Protein 1J4X (pdb70)

Nearest PDB structures (foldseek):
  1j4x-assembly1_A  TM=1.006E+00  e=2.533E-36  Homo sapiens
  8tk2-assembly1_A  TM=9.954E-01  e=1.177E-31  Homo sapiens
  8to0-assembly1_Fx  TM=9.933E-01  e=8.350E-31  Mus musculus
  2gwo-assembly2_B  TM=9.520E-01  e=1.479E-16  Homo sapiens
  2pq5-assembly2_B  TM=9.490E-01  e=5.579E-16  Homo sapiens

Organism: Homo sapiens (NCBI:txid9606)

GO terms:
  GO:0019901 protein kinase binding (F, IDA)
  GO:0016791 phosphatase activity (F, IDA)
  GO:0016311 dephosphorylation (P, IDA)
  GO:0004722 protein serine/threonine phosphatase activity (F, EXP)
  GO:0004725 protein tyrosine phosphatase activity (F, EXP)
  GO:0005634 nucleus (C, EXP)
  GO:0004725 protein tyrosine phosphatase activity (F, TAS)
  GO:0005654 nucleoplasm (C, TAS)
  GO:0005515 protein binding (F, IPI)
  GO:0004725 protein tyrosine phosphatase activity (F, IMP)
  GO:0030336 negative regulation of cell migration (P, IMP)
  GO:0050922 negative regulation of chemotaxis (P, IMP)
  GO:0051893 regulation of focal adh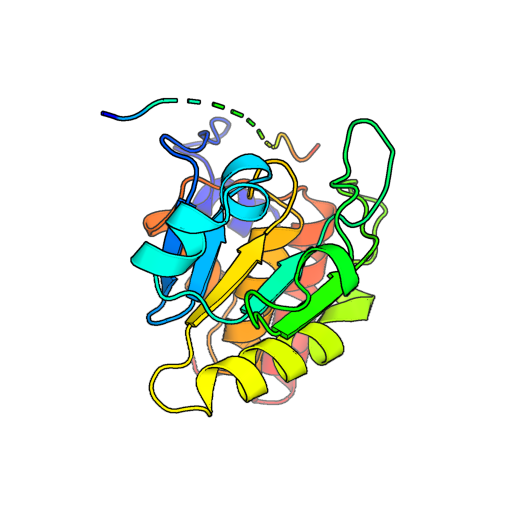esion assembly (P, IMP)
  GO:0120183 positive regulation of focal adhesion disassembly (P, IMP)
  GO:0071364 cellular response to epidermal growth factor stimulus (P, IMP)
  GO:0008092 cytoskeletal protein binding (F, IPI)
  GO:0030971 receptor tyrosine kinase binding (F, IPI)
  GO:1990782 protein tyrosine kinase binding (F, IPI)
  GO:0005654 nucleoplasm (C, IDA)
  GO:0004725 protein tyrosine phosphatase activity (F, IDA)

Structure (mmCIF, N/CA/C/O backbone):
data_1J4X
#
_entry.id   1J4X
#
_cell.length_a   34.390
_cell.length_b   55.770
_cell.length_c   101.130
_cell.angle_alpha   90.00
_cell.angle_beta   90.00
_cell.angle_gamma   90.00
#
_symmetry.space_group_name_H-M   'P 21 21 21'
#
loop_
_entity.id
_entity.type
_entity.pdbx_description
1 polymer 'DUAL SPECIFICITY PROTEIN PHOSPHATASE 3'
2 polymer DDE(AHP)(TPO)G(PTR)VATR
3 water water
#
loop_
_atom_site.group_PDB
_atom_site.id
_atom_site.type_symbol
_atom_site.label_atom_id
_atom_site.label_alt_id
_atom_site.label_comp_id
_atom_site.label_asym_id
_atom_site.label_entity_id
_atom_site.label_seq_id
_atom_site.pdbx_PDB_ins_code
_atom_site.Cartn_x
_atom_site.Cartn_y
_atom_site.Cartn_z
_atom_site.occupancy
_atom_site.B_iso_or_equiv
_atom_site.auth_seq_id
_atom_site.auth_comp_id
_atom_site.auth_asym_id
_atom_site.auth_atom_id
_atom_site.pdbx_PDB_model_num
ATOM 1 N N . SER A 1 7 ? 19.755 -7.110 12.817 1.00 20.67 8 SER A N 1
ATOM 2 C CA . SER A 1 7 ? 19.734 -6.852 11.380 1.00 21.55 8 SER A CA 1
ATOM 3 C C . SER A 1 7 ? 19.253 -5.472 11.008 1.00 23.81 8 SER A C 1
ATOM 4 O O . SER A 1 7 ? 18.520 -4.836 11.734 1.00 25.87 8 SER A O 1
ATOM 7 N N . VAL A 1 8 ? 19.672 -5.004 9.845 1.00 16.80 9 VAL A N 1
ATOM 8 C CA . VAL A 1 8 ? 19.276 -3.692 9.394 1.00 10.82 9 VAL A CA 1
ATOM 9 C C . VAL A 1 8 ? 17.808 -3.826 9.233 1.00 12.94 9 VAL A C 1
ATOM 10 O O . VAL A 1 8 ? 17.106 -2.831 9.285 1.00 12.01 9 VAL A O 1
ATOM 14 N N . GLN A 1 9 ? 17.340 -5.060 9.024 1.00 14.24 10 GLN A N 1
ATOM 15 C CA . GLN A 1 9 ? 15.910 -5.287 8.856 1.00 18.83 10 GLN A CA 1
ATOM 16 C C . GLN A 1 9 ? 15.321 -5.050 10.203 1.00 26.48 10 GLN A C 1
ATOM 17 O O . GLN A 1 9 ? 14.284 -4.400 10.304 1.00 25.81 10 GLN A O 1
ATOM 23 N N . ASP A 1 10 ? 16.014 -5.542 11.228 1.00 29.38 11 ASP A N 1
ATOM 24 C CA . ASP A 1 10 ? 15.598 -5.370 12.628 1.00 31.62 11 ASP A CA 1
ATOM 25 C C . ASP A 1 10 ? 15.377 -3.871 12.811 1.00 31.40 11 ASP A C 1
ATOM 26 O O . ASP A 1 10 ? 14.419 -3.457 13.472 1.00 33.99 11 ASP A O 1
ATOM 31 N N . LEU A 1 11 ? 16.246 -3.050 12.215 1.00 19.36 12 LEU A N 1
ATOM 32 C CA . LEU A 1 11 ? 16.088 -1.591 12.342 1.00 17.14 12 LEU A CA 1
ATOM 33 C C . LEU A 1 11 ? 14.945 -0.942 11.511 1.00 15.29 12 LEU A C 1
ATOM 34 O O . LEU A 1 11 ? 14.243 -0.013 11.981 1.00 15.78 12 LEU A O 1
ATOM 39 N N . ASN A 1 12 ? 14.767 -1.449 10.291 1.00 9.44 13 ASN A N 1
ATOM 40 C CA . ASN A 1 12 ? 13.732 -0.971 9.364 1.00 11.52 13 ASN A CA 1
ATOM 41 C C . ASN A 1 12 ? 12.350 -1.024 10.003 1.00 11.40 13 ASN A C 1
ATOM 42 O O . ASN A 1 12 ? 11.553 -0.106 9.892 1.00 1.00 13 ASN A O 1
ATOM 47 N N . ASP A 1 13 ? 12.110 -2.115 10.709 1.00 18.12 14 ASP A N 1
ATOM 48 C CA . ASP A 1 13 ? 10.850 -2.310 11.383 1.00 18.56 14 ASP A CA 1
ATOM 49 C C . ASP A 1 13 ? 10.708 -1.398 12.592 1.00 23.28 14 ASP A C 1
ATOM 50 O O . ASP A 1 13 ? 9.614 -0.973 12.904 1.00 24.84 14 ASP A O 1
ATOM 55 N N . LEU A 1 14 ? 11.802 -1.060 13.262 1.00 19.11 15 LEU A N 1
ATOM 56 C CA . LEU A 1 14 ? 11.690 -0.173 14.417 1.00 18.73 15 LEU A CA 1
ATOM 57 C C . LEU A 1 14 ? 11.221 1.108 13.829 1.00 22.09 15 LEU A C 1
ATOM 58 O O . LEU A 1 14 ? 10.390 1.818 14.396 1.00 22.11 15 LEU A O 1
ATOM 63 N N . LEU A 1 15 ? 11.793 1.412 12.675 1.00 14.02 16 LEU A N 1
ATOM 64 C CA . LEU A 1 15 ? 11.445 2.644 11.988 1.00 9.30 16 LEU A CA 1
ATOM 65 C C . LEU A 1 15 ? 10.132 2.673 11.224 1.00 13.58 16 LEU A C 1
ATOM 66 O O . LEU A 1 15 ? 9.593 3.741 10.985 1.00 14.17 16 LEU A O 1
ATOM 71 N N . SER A 1 16 ? 9.615 1.533 10.788 1.00 11.52 17 SER A N 1
ATOM 72 C CA . SER A 1 16 ? 8.384 1.651 10.035 1.00 12.48 17 SER A CA 1
ATOM 73 C C . SER A 1 16 ? 7.226 1.628 10.976 1.00 18.55 17 SER A C 1
ATOM 74 O O . SER A 1 16 ? 7.410 1.812 12.172 1.00 15.46 17 SER A O 1
ATOM 77 N N . ASP A 1 17 ? 6.037 1.377 10.429 1.00 19.70 18 ASP A N 1
ATOM 78 C CA . ASP A 1 17 ? 4.790 1.284 11.168 1.00 21.94 18 ASP A CA 1
ATOM 79 C C . ASP A 1 17 ? 4.122 -0.003 10.726 1.00 34.88 18 ASP A C 1
ATOM 80 O O . ASP A 1 17 ? 2.909 -0.052 10.525 1.00 38.21 18 ASP A O 1
ATOM 85 N N . GLY A 1 18 ? 4.947 -1.055 10.561 1.00 41.26 19 GLY A N 1
ATOM 86 C CA . GLY A 1 18 ? 4.516 -2.436 10.147 1.00 47.87 19 GLY A CA 1
ATOM 87 C C . GLY A 1 18 ? 5.572 -3.207 9.278 1.00 58.15 19 GLY A C 1
ATOM 88 O O . GLY A 1 18 ? 6.288 -4.147 9.708 1.00 58.11 19 GLY A O 1
ATOM 89 N N . SER A 1 19 ? 5.601 -2.775 8.033 1.00 54.97 20 SER A N 1
ATOM 90 C CA . SER A 1 19 ? 6.488 -3.200 6.984 1.00 55.80 20 SER A CA 1
ATOM 91 C C . SER A 1 19 ? 6.146 -2.192 5.956 1.00 65.62 20 SER A C 1
ATOM 92 O O . SER A 1 19 ? 5.050 -2.164 5.402 1.00 72.80 20 SER A O 1
ATOM 95 N N . GLY A 1 20 ? 7.093 -1.318 5.728 1.00 58.54 21 GLY A N 1
ATOM 96 C CA . GLY A 1 20 ? 6.890 -0.329 4.742 1.00 56.86 21 GLY A CA 1
ATOM 97 C C . GLY A 1 20 ? 6.710 1.118 5.027 1.00 58.66 21 GLY A C 1
ATOM 98 O O . GLY A 1 20 ? 7.302 1.943 4.325 1.00 67.25 21 GLY A O 1
ATOM 99 N N . CYS A 1 21 ? 5.889 1.496 5.990 1.00 39.56 22 CYS A N 1
ATOM 100 C CA . CYS A 1 21 ? 5.787 2.915 6.092 1.00 33.79 22 CYS A CA 1
ATOM 101 C C . CYS A 1 21 ? 6.584 3.663 7.052 1.00 25.61 22 CYS A C 1
ATOM 102 O O . CYS A 1 21 ? 6.263 3.644 8.232 1.00 30.97 22 CYS A O 1
ATOM 105 N N . TYR A 1 22 ? 7.608 4.370 6.565 1.00 4.45 23 TYR A N 1
ATOM 106 C CA . TYR A 1 22 ? 8.423 5.165 7.471 1.00 3.89 23 TYR A CA 1
ATOM 107 C C . TYR A 1 22 ? 7.559 6.396 7.542 1.00 8.39 23 TYR A C 1
ATOM 108 O O . TYR A 1 22 ? 6.553 6.438 6.870 1.00 18.74 23 TYR A O 1
ATOM 117 N N . SER A 1 23 ? 7.871 7.387 8.354 1.00 5.82 24 SER A N 1
ATOM 118 C CA . SER A 1 23 ? 7.010 8.558 8.417 1.00 5.75 24 SER A CA 1
ATOM 119 C C . SER A 1 23 ? 7.917 9.748 8.338 1.00 17.09 24 SER A C 1
ATOM 120 O O . SER A 1 23 ? 9.111 9.611 8.495 1.00 24.51 24 SER A O 1
ATOM 123 N N . LEU A 1 24 ? 7.364 10.919 8.086 1.00 12.95 25 LEU A N 1
ATOM 124 C CA . LEU A 1 24 ? 8.216 12.080 8.006 1.00 16.56 25 LEU A CA 1
ATOM 125 C C . LEU A 1 24 ? 7.928 13.121 9.087 1.00 19.20 25 LEU A C 1
ATOM 126 O O . LEU A 1 24 ? 6.800 13.286 9.558 1.00 12.83 25 LEU A O 1
ATOM 131 N N . PRO A 1 25 ? 8.980 13.825 9.463 1.00 18.93 26 PRO A N 1
ATOM 132 C CA . PRO A 1 25 ? 8.939 14.885 10.451 1.00 16.47 26 PRO A CA 1
ATOM 133 C C . PRO A 1 25 ? 7.698 15.771 10.403 1.00 27.83 26 PRO A C 1
ATOM 134 O O . PRO A 1 25 ? 7.449 16.513 9.425 1.00 22.81 26 PRO A O 1
ATOM 138 N N . SER A 1 26 ? 6.927 15.696 11.476 1.00 30.68 27 SER A N 1
ATOM 139 C CA . SER A 1 26 ? 5.732 16.496 11.564 1.00 30.12 27 SER A CA 1
ATOM 140 C C . SER A 1 26 ? 6.202 17.941 11.779 1.00 23.40 27 SER A C 1
ATOM 141 O O . SER A 1 26 ? 5.425 18.856 11.619 1.00 15.46 27 SER A O 1
ATOM 144 N N . GLN A 1 27 ? 7.483 18.108 12.088 1.00 20.84 28 GLN A N 1
ATOM 145 C CA . GLN A 1 27 ? 8.037 19.438 12.325 1.00 21.98 28 GLN A CA 1
ATOM 146 C C . GLN A 1 27 ? 9.588 19.539 12.299 1.00 21.95 28 GLN A C 1
ATOM 147 O O . GLN A 1 27 ? 10.297 18.602 12.575 1.00 26.26 28 GLN A O 1
ATOM 153 N N . PRO A 1 28 ? 10.098 20.692 11.932 1.00 11.58 29 PRO A N 1
ATOM 154 C CA . PRO A 1 28 ? 11.527 20.951 11.794 1.00 11.70 29 PRO A CA 1
ATOM 155 C C . PRO A 1 28 ? 12.586 20.880 12.851 1.00 22.77 29 PRO A C 1
ATOM 156 O O . PRO A 1 28 ? 13.744 21.183 12.553 1.00 26.76 29 PRO A O 1
ATOM 160 N N . CYS A 1 29 ? 12.261 20.535 14.071 1.00 17.71 30 CYS A N 1
ATOM 161 C CA . CYS A 1 29 ? 13.313 20.522 15.065 1.00 15.93 30 CYS A CA 1
ATOM 162 C C . CYS A 1 29 ? 12.701 19.784 16.219 1.00 24.02 30 CYS A C 1
ATOM 163 O O . CYS A 1 29 ? 11.505 19.922 16.484 1.00 27.46 30 CYS A O 1
ATOM 166 N N . ASN A 1 30 ? 13.507 19.016 16.917 1.00 13.17 31 ASN A N 1
ATOM 167 C CA . ASN A 1 30 ? 13.002 18.282 18.030 1.00 8.71 31 ASN A CA 1
ATOM 168 C C . ASN A 1 30 ? 14.253 17.972 18.804 1.00 19.52 31 ASN A C 1
ATOM 169 O O . ASN A 1 30 ? 15.238 17.518 18.253 1.00 19.81 31 ASN A O 1
ATOM 174 N N . GLU A 1 31 ? 14.198 18.220 20.099 1.00 18.78 32 GLU A N 1
ATOM 175 C CA . GLU A 1 31 ? 15.294 17.954 21.003 1.00 14.70 32 GLU A CA 1
ATOM 176 C C . GLU A 1 31 ? 15.015 16.466 21.126 1.00 12.12 32 GLU A C 1
ATOM 177 O O . GLU A 1 31 ? 13.962 16.098 21.611 1.00 6.84 32 GLU A O 1
ATOM 183 N N . VAL A 1 32 ? 15.898 15.588 20.663 1.00 8.51 33 VAL A N 1
ATOM 184 C CA . VAL A 1 32 ? 15.569 14.185 20.807 1.00 9.31 33 VAL A CA 1
ATOM 185 C C . VAL A 1 32 ? 16.055 13.582 22.140 1.00 17.26 33 VAL A C 1
ATOM 186 O O . VAL A 1 32 ? 15.631 12.512 22.562 1.00 18.95 33 VAL A O 1
ATOM 190 N N . THR A 1 33 ? 16.967 14.281 22.791 1.00 14.10 34 THR A N 1
ATOM 191 C CA . THR A 1 33 ? 17.517 13.854 24.069 1.00 15.78 34 THR A CA 1
ATOM 192 C C . THR A 1 33 ? 17.997 15.159 24.665 1.00 28.23 34 THR A C 1
ATOM 193 O O . THR A 1 33 ? 18.480 16.040 23.928 1.00 30.55 34 THR A O 1
ATOM 197 N N . PRO A 1 34 ? 17.804 15.255 25.983 1.00 21.66 35 PRO A N 1
ATOM 198 C CA . PRO A 1 34 ? 18.146 16.405 26.795 1.00 19.44 35 PRO A CA 1
ATOM 199 C C . PRO A 1 34 ? 19.365 17.120 26.317 1.00 21.28 35 PRO A C 1
ATOM 200 O O . PRO A 1 34 ? 20.456 16.524 26.236 1.00 18.94 35 PRO A O 1
ATOM 204 N N . ARG A 1 35 ? 19.144 18.387 25.966 1.00 16.21 36 ARG A N 1
ATOM 205 C CA . ARG A 1 35 ? 20.187 19.254 25.473 1.00 18.77 36 ARG A CA 1
ATOM 206 C C . ARG A 1 35 ? 20.548 19.087 23.980 1.00 18.26 36 ARG A C 1
ATOM 207 O O . ARG A 1 35 ? 21.079 20.026 23.374 1.00 13.91 36 ARG A O 1
ATOM 215 N N . ILE A 1 36 ? 20.233 17.904 23.423 1.00 14.08 37 ILE A N 1
ATOM 216 C CA . ILE A 1 36 ? 20.491 17.561 22.000 1.00 13.29 37 ILE A CA 1
ATOM 217 C C . ILE A 1 36 ? 19.264 17.659 21.040 1.00 7.05 37 ILE A C 1
ATOM 218 O O . ILE A 1 36 ? 18.336 16.869 21.110 1.00 1.02 37 ILE A O 1
ATOM 223 N N . TYR A 1 37 ? 19.310 18.620 20.127 1.00 10.01 38 TYR A N 1
ATOM 224 C CA . TYR A 1 37 ? 18.247 18.860 19.137 1.00 15.19 38 TYR A CA 1
ATOM 225 C C . TYR A 1 37 ? 18.613 18.496 17.673 1.00 19.31 38 TYR A C 1
ATOM 226 O O . TYR A 1 37 ? 19.672 18.916 17.191 1.00 20.15 38 TYR A O 1
ATOM 235 N N . VAL A 1 38 ? 17.720 17.768 16.976 1.00 12.34 39 VAL A N 1
ATOM 236 C CA . VAL A 1 38 ? 17.826 17.319 15.553 1.00 6.74 39 VAL A CA 1
ATOM 237 C C . VAL A 1 38 ? 16.761 18.056 14.774 1.00 8.58 39 VAL A C 1
ATOM 238 O O . VAL A 1 38 ? 15.578 17.939 15.050 1.00 13.09 39 VAL A O 1
ATOM 242 N N . GLY A 1 39 ? 17.185 18.860 13.810 1.00 8.11 40 GLY A N 1
ATOM 243 C CA . GLY A 1 39 ? 16.250 19.665 12.993 1.00 8.59 40 GLY A CA 1
ATOM 244 C C . GLY A 1 39 ? 16.712 19.745 11.532 1.00 14.09 40 GLY A C 1
ATOM 245 O O . GLY A 1 39 ? 17.614 18.990 11.152 1.00 17.40 40 GLY A O 1
ATOM 246 N N . ASN A 1 40 ? 16.120 20.632 10.728 1.00 4.60 41 ASN A N 1
ATOM 247 C CA . ASN A 1 40 ? 16.531 20.729 9.335 1.00 4.17 41 ASN A CA 1
ATOM 248 C C . ASN A 1 40 ? 17.197 22.018 8.993 1.00 18.21 41 ASN A C 1
ATOM 249 O O . ASN A 1 40 ? 17.559 22.779 9.872 1.00 19.07 41 ASN A O 1
ATOM 254 N N . ALA A 1 41 ? 17.345 22.250 7.694 1.00 21.22 42 ALA A N 1
ATOM 255 C CA . ALA A 1 41 ? 17.982 23.446 7.147 1.00 19.24 42 ALA A CA 1
ATOM 256 C C . ALA A 1 41 ? 17.533 24.789 7.709 1.00 15.76 42 ALA A C 1
ATOM 257 O O . ALA A 1 41 ? 18.347 25.544 8.226 1.00 18.40 42 ALA A O 1
ATOM 259 N N . SER A 1 42 ? 16.239 25.084 7.609 1.00 10.52 43 SER A N 1
ATOM 260 C CA . SER A 1 42 ? 15.671 26.367 8.114 1.00 12.90 43 SER A CA 1
ATOM 261 C C . SER A 1 42 ? 16.066 26.806 9.521 1.00 16.89 43 SER A C 1
ATOM 262 O O . SER A 1 42 ? 16.543 27.925 9.685 1.00 15.10 43 SER A O 1
ATOM 265 N N . VAL A 1 43 ? 15.849 25.933 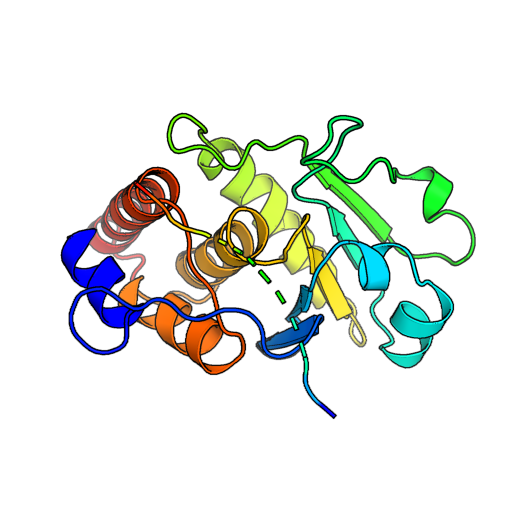10.513 1.00 11.65 44 VAL A N 1
ATOM 266 C CA . VAL A 1 43 ? 16.193 26.247 11.885 1.00 14.82 44 VAL A CA 1
ATOM 267 C C . VAL A 1 43 ? 17.624 26.652 11.908 1.00 18.25 44 VAL A C 1
ATOM 268 O O . VAL A 1 43 ? 17.967 27.711 12.447 1.00 16.91 44 VAL A O 1
ATOM 272 N N . ALA A 1 44 ? 18.431 25.787 11.294 1.00 16.59 45 ALA A N 1
ATOM 273 C CA . ALA A 1 44 ? 19.854 25.975 11.166 1.00 16.59 45 ALA A CA 1
ATOM 274 C C . ALA A 1 44 ? 20.065 27.355 10.650 1.00 13.20 45 ALA A C 1
ATOM 275 O O . ALA A 1 44 ? 20.839 28.101 11.219 1.00 13.18 45 ALA A O 1
ATOM 277 N N . GLN A 1 45 ? 19.337 27.723 9.612 1.00 9.76 46 GLN A N 1
ATOM 278 C CA . GLN A 1 45 ? 19.505 29.093 9.083 1.00 9.94 46 GLN A CA 1
ATOM 279 C C . GLN A 1 45 ? 18.594 30.162 9.641 1.00 27.16 46 GLN A C 1
ATOM 280 O O . GLN A 1 45 ? 18.500 31.254 9.047 1.00 33.86 46 GLN A O 1
ATOM 286 N N . ASP A 1 46 ? 17.919 29.874 10.767 1.00 21.48 47 ASP A N 1
ATOM 287 C CA . ASP A 1 46 ? 17.022 30.857 11.416 1.00 15.88 47 ASP A CA 1
ATOM 288 C C . ASP A 1 46 ? 17.539 31.121 12.812 1.00 12.45 47 ASP A C 1
ATOM 289 O O . ASP A 1 46 ? 17.071 30.585 13.831 1.00 6.48 47 ASP A O 1
ATOM 294 N N . ILE A 1 47 ? 18.531 31.967 12.806 1.00 6.85 48 ILE A N 1
ATOM 295 C CA . ILE A 1 47 ? 19.221 32.385 13.969 1.00 8.72 48 ILE A CA 1
ATOM 296 C C . ILE A 1 47 ? 18.390 32.927 15.129 1.00 19.08 48 ILE A C 1
ATOM 297 O O . ILE A 1 47 ? 18.650 32.539 16.238 1.00 26.47 48 ILE A O 1
ATOM 302 N N . PRO A 1 48 ? 17.409 33.811 14.952 1.00 14.64 49 PRO A N 1
ATOM 303 C CA . PRO A 1 48 ? 16.711 34.246 16.159 1.00 13.32 49 PRO A CA 1
ATOM 304 C C . PRO A 1 48 ? 15.949 33.127 16.754 1.00 20.63 49 PRO A C 1
ATOM 305 O O . PRO A 1 48 ? 15.374 33.282 17.806 1.00 23.80 49 PRO A O 1
ATOM 309 N N . LYS A 1 49 ? 15.906 31.984 16.098 1.00 19.02 50 LYS A N 1
ATOM 310 C CA . LYS A 1 49 ? 15.168 30.912 16.727 1.00 20.37 50 LYS A CA 1
ATOM 311 C C . LYS A 1 49 ? 16.165 30.096 17.572 1.00 24.92 50 LYS A C 1
ATOM 312 O O . LYS A 1 49 ? 15.872 29.759 18.734 1.00 20.98 50 LYS A O 1
ATOM 318 N N . LEU A 1 50 ? 17.333 29.800 16.989 1.00 22.29 51 LEU A N 1
ATOM 319 C CA . LEU A 1 50 ? 18.378 29.051 17.669 1.00 21.02 51 LEU A CA 1
ATOM 320 C C . LEU A 1 50 ? 18.641 29.781 18.975 1.00 18.22 51 LEU A C 1
ATOM 321 O O . LEU A 1 50 ? 18.907 29.157 19.998 1.00 21.43 51 LEU A O 1
ATOM 326 N N . GLN A 1 51 ? 18.517 31.099 18.955 1.00 8.12 52 GLN A N 1
ATOM 327 C CA . GLN A 1 51 ? 18.717 31.895 20.176 1.00 9.97 52 GLN A CA 1
ATOM 328 C C . GLN A 1 51 ? 17.634 31.580 21.255 1.00 19.28 52 GLN A C 1
ATOM 329 O O . GLN A 1 51 ? 17.952 31.191 22.384 1.00 15.08 52 GLN A O 1
ATOM 335 N N . LYS A 1 52 ? 16.368 31.733 20.900 1.00 18.34 53 LYS A N 1
ATOM 336 C CA . LYS A 1 52 ? 15.262 31.458 21.795 1.00 19.11 53 LYS A CA 1
ATOM 337 C C . LYS A 1 52 ? 15.433 29.987 22.151 1.00 25.53 53 LYS A C 1
ATOM 338 O O . LYS A 1 52 ? 15.076 29.566 23.244 1.00 29.74 53 LYS A O 1
ATOM 344 N N . LEU A 1 53 ? 15.961 29.188 21.237 1.00 19.31 54 LEU A N 1
ATOM 345 C CA . LEU A 1 53 ? 16.117 27.775 21.595 1.00 18.70 54 LEU A CA 1
ATOM 346 C C . LEU A 1 53 ? 17.314 27.698 22.486 1.00 18.58 54 LEU A C 1
ATOM 347 O O . LEU A 1 53 ? 17.593 26.663 23.041 1.00 14.03 54 LEU A O 1
ATOM 352 N N . GLY A 1 54 ? 18.044 28.792 22.624 1.00 20.19 55 GLY A N 1
ATOM 353 C CA . GLY A 1 54 ? 19.223 28.751 23.479 1.00 22.03 55 GLY A CA 1
ATOM 354 C C . GLY A 1 54 ? 20.210 27.653 23.055 1.00 24.63 55 GLY A C 1
ATOM 355 O O . GLY A 1 54 ? 20.955 27.120 23.880 1.00 27.88 55 GLY A O 1
ATOM 356 N N . ILE A 1 55 ? 20.201 27.327 21.765 1.00 12.76 56 ILE A N 1
ATOM 357 C CA . ILE A 1 55 ? 21.092 26.330 21.186 1.00 9.01 56 ILE A CA 1
ATOM 358 C C . ILE A 1 55 ? 22.369 27.140 21.099 1.00 15.08 56 ILE A C 1
ATOM 359 O O . ILE A 1 55 ? 22.315 28.333 20.721 1.00 17.81 56 ILE A O 1
ATOM 364 N N . THR A 1 56 ? 23.516 26.539 21.406 1.00 5.31 57 THR A N 1
ATOM 365 C CA . THR A 1 56 ? 24.771 27.315 21.332 1.00 6.57 57 THR A CA 1
ATOM 366 C C . THR A 1 56 ? 25.822 26.739 20.351 1.00 11.43 57 THR A C 1
ATOM 367 O O . THR A 1 56 ? 26.864 27.318 20.081 1.00 1.20 57 THR A O 1
ATOM 371 N N . HIS A 1 57 ? 25.495 25.576 19.814 1.00 12.06 58 HIS A N 1
ATOM 372 C CA . HIS A 1 57 ? 26.354 24.867 18.910 1.00 8.91 58 HIS A CA 1
ATOM 373 C C . HIS A 1 57 ? 25.672 24.226 17.750 1.00 14.90 58 HIS A C 1
ATOM 374 O O . HIS A 1 57 ? 24.635 23.526 17.915 1.00 12.38 58 HIS A O 1
ATOM 381 N N . VAL A 1 58 ? 26.293 24.384 16.575 1.00 13.66 59 VAL A N 1
ATOM 382 C CA . VAL A 1 58 ? 25.738 23.766 15.366 1.00 11.33 59 VAL A CA 1
ATOM 383 C C . VAL A 1 58 ? 26.668 22.741 14.790 1.00 8.76 59 VAL A C 1
ATOM 384 O O . VAL A 1 58 ? 27.876 22.881 14.829 1.00 14.60 59 VAL A O 1
ATOM 388 N N . LEU A 1 59 ? 26.090 21.689 14.271 1.00 2.69 60 LEU A N 1
ATOM 389 C CA . LEU A 1 59 ? 26.868 20.629 13.631 1.00 3.09 60 LEU A CA 1
ATOM 390 C C . LEU A 1 59 ? 26.055 20.449 12.343 1.00 12.36 60 LEU A C 1
ATOM 391 O O . LEU A 1 59 ? 24.901 19.940 12.321 1.00 5.62 60 LEU A O 1
ATOM 396 N N . ASN A 1 60 ? 26.638 20.922 11.267 1.00 10.77 61 ASN A N 1
ATOM 397 C CA . ASN A 1 60 ? 25.954 20.831 10.020 1.00 8.23 61 ASN A CA 1
ATOM 398 C C . ASN A 1 60 ? 26.476 19.550 9.519 1.00 6.74 61 ASN A C 1
ATOM 399 O O . ASN A 1 60 ? 27.618 19.485 9.204 1.00 10.64 61 ASN A O 1
ATOM 404 N N . ALA A 1 61 ? 25.667 18.516 9.470 1.00 8.69 62 ALA A N 1
ATOM 405 C CA . ALA A 1 61 ? 26.164 17.248 8.989 1.00 9.81 62 ALA A CA 1
ATOM 406 C C . ALA A 1 61 ? 25.942 17.150 7.523 1.00 12.75 62 ALA A C 1
ATOM 407 O O . ALA A 1 61 ? 26.245 16.146 6.947 1.00 14.52 62 ALA A O 1
ATOM 409 N N . ALA A 1 62 ? 25.411 18.189 6.893 1.00 10.42 63 ALA A N 1
ATOM 410 C CA . ALA A 1 62 ? 25.193 18.122 5.446 1.00 13.72 63 ALA A CA 1
ATOM 411 C C . ALA A 1 62 ? 25.809 19.331 4.827 1.00 21.10 63 ALA A C 1
ATOM 412 O O . ALA A 1 62 ? 25.194 20.000 4.003 1.00 25.43 63 ALA A O 1
ATOM 414 N N . GLU A 1 63 ? 27.021 19.637 5.232 1.00 15.80 64 GLU A N 1
ATOM 415 C CA . GLU A 1 63 ? 27.671 20.820 4.710 1.00 14.69 64 GLU A CA 1
ATOM 416 C C . GLU A 1 63 ? 28.048 20.801 3.240 1.00 13.28 64 GLU A C 1
ATOM 417 O O . GLU A 1 63 ? 28.768 19.923 2.796 1.00 8.59 64 GLU A O 1
ATOM 423 N N . GLY A 1 64 ? 27.567 21.818 2.529 1.00 13.52 65 GLY A N 1
ATOM 424 C CA . GLY A 1 64 ? 27.811 22.022 1.093 1.00 16.36 65 GLY A CA 1
ATOM 425 C C . GLY A 1 64 ? 26.882 22.936 0.228 1.00 25.33 65 GLY A C 1
ATOM 426 O O . GLY A 1 64 ? 26.015 23.629 0.754 1.00 27.40 65 GLY A O 1
ATOM 427 N N . ARG A 1 65 ? 27.077 22.928 -1.101 1.00 23.76 66 ARG A N 1
ATOM 428 C CA . ARG A 1 65 ? 26.210 23.772 -1.991 1.00 21.19 66 ARG A CA 1
ATOM 429 C C . ARG A 1 65 ? 25.378 23.016 -2.981 1.00 21.28 66 ARG A C 1
ATOM 430 O O . 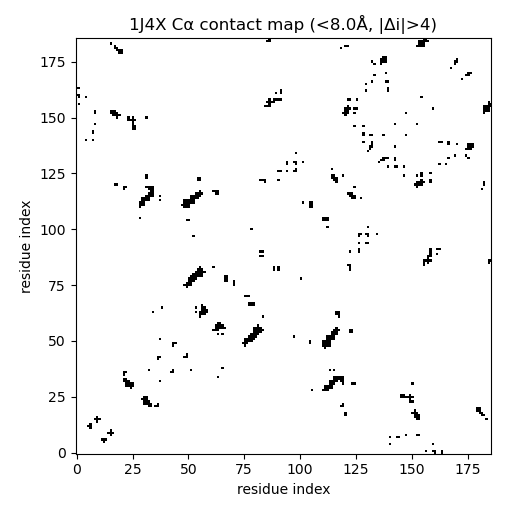ARG A 1 65 ? 24.951 23.612 -3.957 1.00 23.66 66 ARG A O 1
ATOM 438 N N . SER A 1 66 ? 25.160 21.723 -2.794 1.00 12.87 67 SER A N 1
ATOM 439 C CA . SER A 1 66 ? 24.342 20.989 -3.767 1.00 12.20 67 SER A CA 1
ATOM 440 C C . SER A 1 66 ? 22.910 21.098 -3.315 1.00 18.38 67 SER A C 1
ATOM 441 O O . SER A 1 66 ? 22.613 21.645 -2.220 1.00 10.98 67 SER A O 1
ATOM 444 N N . PHE A 1 67 ? 22.007 20.569 -4.126 1.00 11.13 68 PHE A N 1
ATOM 445 C CA . PHE A 1 67 ? 20.631 20.657 -3.702 1.00 6.08 68 PHE A CA 1
ATOM 446 C C . PHE A 1 67 ? 20.387 19.879 -2.395 1.00 10.03 68 PHE A C 1
ATOM 447 O O . PHE A 1 67 ? 19.375 20.090 -1.705 1.00 13.24 68 PHE A O 1
ATOM 455 N N . MET A 1 68 ? 21.309 18.989 -2.031 1.00 6.93 69 MET A N 1
ATOM 456 C CA . MET A 1 68 ? 21.131 18.202 -0.803 1.00 12.52 69 MET A CA 1
ATOM 457 C C . MET A 1 68 ? 21.995 18.633 0.390 1.00 14.35 69 MET A C 1
ATOM 458 O O . MET A 1 68 ? 22.123 17.868 1.331 1.00 15.13 69 MET A O 1
ATOM 463 N N . HIS A 1 69 ? 22.595 19.832 0.324 1.00 6.79 70 HIS A N 1
ATOM 464 C CA . HIS A 1 69 ? 23.459 20.385 1.366 1.00 1.90 70 HIS A CA 1
ATOM 465 C C . HIS A 1 69 ? 23.046 21.786 1.885 1.00 11.22 70 HIS A C 1
ATOM 466 O O . HIS A 1 69 ? 22.206 22.459 1.287 1.00 13.44 70 HIS A O 1
ATOM 473 N N . VAL A 1 70 ? 23.643 22.222 2.999 1.00 2.04 71 VAL A N 1
ATOM 474 C CA . VAL A 1 70 ? 23.305 23.497 3.537 1.00 1.00 71 VAL A CA 1
ATOM 475 C C . VAL A 1 70 ? 24.561 24.273 3.464 1.00 11.74 71 VAL A C 1
ATOM 476 O O . VAL A 1 70 ? 25.528 23.947 4.122 1.00 18.86 71 VAL A O 1
ATOM 480 N N . ASN A 1 71 ? 24.574 25.288 2.622 1.00 7.04 72 ASN A N 1
ATOM 481 C CA . ASN A 1 71 ? 25.787 26.075 2.458 1.00 7.93 72 ASN A CA 1
ATOM 482 C C . ASN A 1 71 ? 25.948 27.176 3.528 1.00 13.03 72 ASN A C 1
ATOM 483 O O . ASN A 1 71 ? 25.973 28.402 3.267 1.00 2.04 72 ASN A O 1
ATOM 488 N N . THR A 1 72 ? 26.109 26.694 4.758 1.00 14.68 73 THR A N 1
ATOM 489 C CA . THR A 1 72 ? 26.278 27.548 5.904 1.00 14.31 73 THR A CA 1
ATOM 490 C C . THR A 1 72 ? 27.753 27.326 6.095 1.00 22.14 73 THR A C 1
ATOM 491 O O . THR A 1 72 ? 28.400 26.709 5.267 1.00 20.27 73 THR A O 1
ATOM 495 N N . ASN A 1 73 ? 28.294 27.795 7.200 1.00 23.38 74 ASN A N 1
ATOM 496 C CA . ASN A 1 73 ? 29.718 27.620 7.429 1.00 21.27 74 ASN A CA 1
ATOM 497 C C . ASN A 1 73 ? 30.006 28.466 8.622 1.00 23.24 74 ASN A C 1
ATOM 498 O O . ASN A 1 73 ? 29.201 29.319 9.027 1.00 19.31 74 ASN A O 1
ATOM 503 N N . ALA A 1 74 ? 31.189 28.229 9.153 1.00 19.83 75 ALA A N 1
ATOM 504 C CA . ALA A 1 74 ? 31.705 28.901 10.305 1.00 19.87 75 ALA A CA 1
ATOM 505 C C . ALA A 1 74 ? 31.337 30.375 10.483 1.00 31.38 75 ALA A C 1
ATOM 506 O O . ALA A 1 74 ? 30.550 30.742 11.355 1.00 28.30 75 ALA A O 1
ATOM 508 N N . ASN A 1 75 ? 31.937 31.235 9.666 1.00 35.31 76 ASN A N 1
ATOM 509 C CA . ASN A 1 75 ? 31.689 32.679 9.770 1.00 32.05 76 ASN A CA 1
ATOM 510 C C . ASN A 1 75 ? 30.212 33.057 9.679 1.00 21.04 76 ASN A C 1
ATOM 511 O O . ASN A 1 75 ? 29.775 34.109 10.134 1.00 17.02 76 ASN A O 1
ATOM 516 N N . PHE A 1 76 ? 29.439 32.179 9.097 1.00 15.35 77 PHE A N 1
ATOM 517 C CA . PHE A 1 76 ? 28.018 32.415 8.983 1.00 11.34 77 PHE A CA 1
ATOM 518 C C . PHE A 1 76 ? 27.519 32.499 10.437 1.00 17.72 77 PHE A C 1
ATOM 519 O O . PHE A 1 76 ? 26.684 33.327 10.762 1.00 15.01 77 PHE A O 1
ATOM 527 N N . TYR A 1 77 ? 28.064 31.651 11.308 1.00 23.18 78 TYR A N 1
ATOM 528 C CA . TYR A 1 77 ? 27.674 31.650 12.722 1.00 23.21 78 TYR A CA 1
ATOM 529 C C . TYR A 1 77 ? 28.467 32.612 13.600 1.00 32.03 78 TYR A C 1
ATOM 530 O O . TYR A 1 77 ? 28.109 32.838 14.775 1.00 35.27 78 TYR A O 1
ATOM 539 N N . LYS A 1 78 ? 29.484 33.199 13.049 1.00 32.50 79 LYS A N 1
ATOM 540 C CA . LYS A 1 78 ? 30.259 34.198 13.778 1.00 31.25 79 LYS A CA 1
ATOM 541 C C . LYS A 1 78 ? 29.292 35.382 14.144 1.00 42.89 79 LYS A C 1
ATOM 542 O O . LYS A 1 78 ? 28.331 35.648 13.396 1.00 47.64 79 LYS A O 1
ATOM 548 N N . ASP A 1 79 ? 29.705 35.905 15.216 1.00 39.50 80 ASP A N 1
ATOM 549 C CA . ASP A 1 79 ? 29.211 36.982 16.105 1.00 40.99 80 ASP A CA 1
ATOM 550 C C . ASP A 1 79 ? 27.715 37.102 16.460 1.00 35.24 80 ASP A C 1
ATOM 551 O O . ASP A 1 79 ? 27.142 38.201 16.541 1.00 33.60 80 ASP A O 1
ATOM 556 N N . SER A 1 80 ? 27.226 35.957 16.712 1.00 28.30 81 SER A N 1
ATOM 557 C CA . SER A 1 80 ? 25.921 35.674 17.258 1.00 24.79 81 SER A CA 1
ATOM 558 C C . SER A 1 80 ? 26.314 34.621 18.257 1.00 23.68 81 SER A C 1
ATOM 559 O O . SER A 1 80 ? 25.481 34.032 18.943 1.00 26.34 81 SER A O 1
ATOM 562 N N . GLY A 1 81 ? 27.640 34.485 18.194 1.00 18.02 82 GLY A N 1
ATOM 563 C CA . GLY A 1 81 ? 28.441 33.570 18.976 1.00 16.76 82 GLY A CA 1
ATOM 564 C C . GLY A 1 81 ? 27.753 32.244 19.165 1.00 22.66 82 GLY A C 1
ATOM 565 O O . GLY A 1 81 ? 27.056 32.032 20.165 1.00 20.69 82 GLY A O 1
ATOM 566 N N . ILE A 1 82 ? 27.941 31.363 18.189 1.00 19.23 83 ILE A N 1
ATOM 567 C CA . ILE A 1 82 ? 27.372 30.034 18.229 1.00 15.78 83 ILE A CA 1
ATOM 568 C C . ILE A 1 82 ? 28.564 29.213 17.729 1.00 19.65 83 ILE A C 1
ATOM 569 O O . ILE A 1 82 ? 29.163 29.529 16.702 1.00 21.61 83 ILE A O 1
ATOM 574 N N . THR A 1 83 ? 28.954 28.197 18.481 1.00 15.06 84 THR A N 1
ATOM 575 C CA . THR A 1 83 ? 30.098 27.416 18.069 1.00 12.95 84 THR A CA 1
ATOM 576 C C . THR A 1 83 ? 29.687 26.486 17.011 1.00 13.33 84 THR A C 1
ATOM 577 O O . THR A 1 83 ? 28.654 25.835 17.135 1.00 13.59 84 THR A O 1
ATOM 581 N N . TYR A 1 84 ? 30.496 26.458 15.955 1.00 10.26 85 TYR A N 1
ATOM 582 C CA . TYR A 1 84 ? 30.206 25.670 14.769 1.00 10.29 85 TYR A CA 1
ATOM 583 C C . TYR A 1 84 ? 31.092 24.596 14.318 1.00 16.44 85 TYR A C 1
ATOM 584 O O . TYR A 1 84 ? 32.306 24.697 14.414 1.00 22.90 85 TYR A O 1
ATOM 593 N N . LEU A 1 85 ? 30.495 23.563 13.762 1.00 7.17 86 LEU A N 1
ATOM 594 C CA . LEU A 1 85 ? 31.296 22.477 13.238 1.00 7.89 86 LEU A CA 1
ATOM 595 C C . LEU A 1 85 ? 30.535 21.916 12.063 1.00 19.59 86 LEU A C 1
ATOM 596 O O . LEU A 1 85 ? 29.343 21.503 12.189 1.00 26.19 86 LEU A O 1
ATOM 601 N N . GLY A 1 86 ? 31.219 21.911 10.919 1.00 5.59 87 GLY A N 1
ATOM 602 C CA . GLY A 1 86 ? 30.647 21.419 9.669 1.00 2.67 87 GLY A CA 1
ATOM 603 C C . GLY A 1 86 ? 31.094 20.032 9.243 1.00 6.04 87 GLY A C 1
ATOM 604 O O . GLY A 1 86 ? 32.161 19.529 9.635 1.00 5.16 87 GLY A O 1
ATOM 605 N N . ILE A 1 87 ? 30.279 19.381 8.439 1.00 7.48 88 ILE A N 1
ATOM 606 C CA . ILE A 1 87 ? 30.659 18.043 7.996 1.00 11.52 88 ILE A CA 1
ATOM 607 C C . ILE A 1 87 ? 30.026 17.909 6.684 1.00 12.45 88 ILE A C 1
ATOM 608 O O . ILE A 1 87 ? 28.823 18.016 6.607 1.00 11.23 88 ILE A O 1
ATOM 613 N N . LYS A 1 88 ? 30.835 17.671 5.663 1.00 12.11 89 LYS A N 1
ATOM 614 C CA . LYS A 1 88 ? 30.368 17.520 4.299 1.00 15.03 89 LYS A CA 1
ATOM 615 C C . LYS A 1 88 ? 29.981 16.094 3.942 1.00 11.73 89 LYS A C 1
ATOM 616 O O . LYS A 1 88 ? 30.735 15.389 3.272 1.00 11.83 89 LYS A O 1
ATOM 622 N N . ALA A 1 89 ? 28.798 15.675 4.402 1.00 5.22 90 ALA A N 1
ATOM 623 C CA . ALA A 1 89 ? 28.285 14.337 4.195 1.00 6.59 90 ALA A CA 1
ATOM 624 C C . ALA A 1 89 ? 27.261 14.134 3.094 1.00 9.48 90 ALA A C 1
ATOM 625 O O . ALA A 1 89 ? 26.657 15.073 2.636 1.00 3.42 90 ALA A O 1
ATOM 627 N N . ASN A 1 90 ? 27.072 12.878 2.687 1.00 1.74 91 ASN A N 1
ATOM 628 C CA . ASN A 1 90 ? 26.135 12.564 1.622 1.00 1.41 91 ASN A CA 1
ATOM 629 C C . ASN A 1 90 ? 25.171 11.480 2.027 1.00 7.72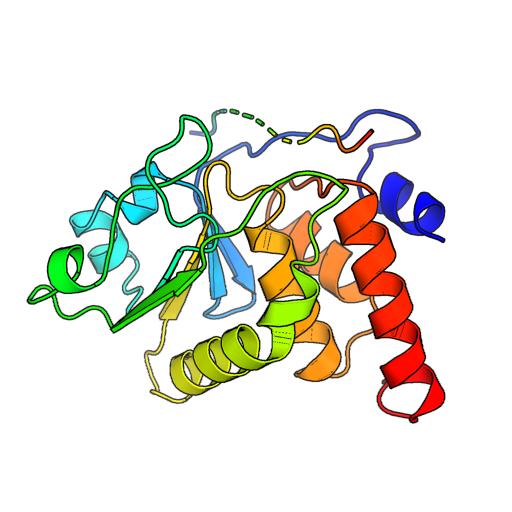 91 ASN A C 1
ATOM 630 O O . ASN A 1 90 ? 25.557 10.318 2.367 1.00 1.00 91 ASN A O 1
ATOM 635 N N . ASP A 1 91 ? 23.902 11.885 1.984 1.00 2.95 92 ASP A N 1
ATOM 636 C CA . ASP A 1 91 ? 22.834 11.019 2.336 1.00 1.17 92 ASP A CA 1
ATOM 637 C C . ASP A 1 91 ? 22.502 9.973 1.314 1.00 6.44 92 ASP A C 1
ATOM 638 O O . ASP A 1 91 ? 21.438 9.956 0.726 1.00 12.09 92 ASP A O 1
ATOM 643 N N . THR A 1 92 ? 23.458 9.082 1.136 1.00 3.36 93 THR A N 1
ATOM 644 C CA . THR A 1 92 ? 23.342 8.025 0.193 1.00 8.57 93 THR A CA 1
ATOM 645 C C . THR A 1 92 ? 23.894 6.749 0.842 1.00 14.55 93 THR A C 1
ATOM 646 O O . THR A 1 92 ? 24.763 6.816 1.696 1.00 19.44 93 THR A O 1
ATOM 650 N N . GLN A 1 93 ? 23.408 5.581 0.470 1.00 5.65 94 GLN A N 1
ATOM 651 C CA . GLN A 1 93 ? 23.947 4.390 1.096 1.00 2.51 94 GLN A CA 1
ATOM 652 C C . GLN A 1 93 ? 25.431 4.210 0.943 1.00 15.92 94 GLN A C 1
ATOM 653 O O . GLN A 1 93 ? 26.003 3.467 1.721 1.00 23.66 94 GLN A O 1
ATOM 659 N N . GLU A 1 94 ? 26.069 4.839 -0.041 1.00 13.20 95 GLU A N 1
ATOM 660 C CA . GLU A 1 94 ? 27.506 4.637 -0.235 1.00 16.11 95 GLU A CA 1
ATOM 661 C C . GLU A 1 94 ? 28.286 5.201 0.929 1.00 17.90 95 GLU A C 1
ATOM 662 O O . GLU A 1 94 ? 29.185 4.573 1.497 1.00 18.65 95 GLU A O 1
ATOM 668 N N . PHE A 1 95 ? 27.907 6.414 1.275 1.00 9.88 96 PHE A N 1
ATOM 669 C CA . PHE A 1 95 ? 28.520 7.153 2.333 1.00 4.19 96 PHE A CA 1
ATOM 670 C C . PHE A 1 95 ? 28.921 6.540 3.612 1.00 10.18 96 PHE A C 1
ATOM 671 O O . PHE A 1 95 ? 28.142 5.868 4.250 1.00 14.50 96 PHE A O 1
ATOM 679 N N . ASN A 1 96 ? 30.160 6.824 3.987 1.00 7.14 97 ASN A N 1
ATOM 680 C CA . ASN A 1 96 ? 30.738 6.338 5.208 1.00 7.22 97 ASN A CA 1
ATOM 681 C C . ASN A 1 96 ? 30.747 7.494 6.139 1.00 8.45 97 ASN A C 1
ATOM 682 O O . ASN A 1 96 ? 31.793 8.126 6.357 1.00 5.04 97 ASN A O 1
ATOM 687 N N . LEU A 1 97 ? 29.560 7.753 6.673 1.00 3.98 98 LEU A N 1
ATOM 688 C CA . LEU A 1 97 ? 29.339 8.825 7.601 1.00 8.01 98 LEU A CA 1
ATOM 689 C C . LEU A 1 97 ? 29.990 8.451 8.923 1.00 7.50 98 LEU A C 1
ATOM 690 O O . LEU A 1 97 ? 30.266 9.292 9.694 1.00 6.03 98 LEU A O 1
ATOM 695 N N . SER A 1 98 ? 30.156 7.146 9.080 1.00 4.71 99 SER A N 1
ATOM 696 C CA . SER A 1 98 ? 30.768 6.455 10.206 1.00 1.00 99 SER A CA 1
ATOM 697 C C . SER A 1 98 ? 32.212 6.771 10.229 1.00 8.85 99 SER A C 1
ATOM 698 O O 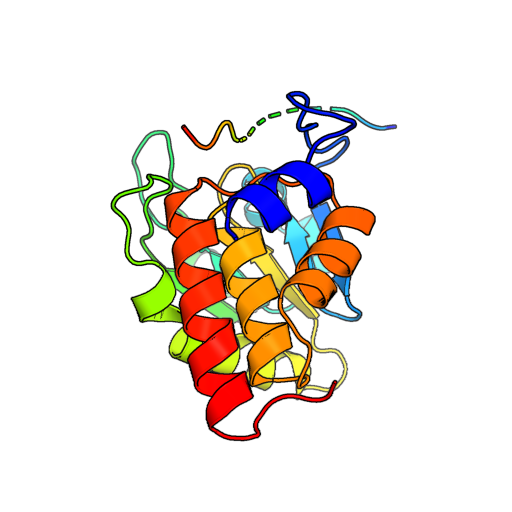. SER A 1 98 ? 32.924 6.311 11.090 1.00 14.25 99 SER A O 1
ATOM 701 N N . ALA A 1 99 ? 32.652 7.668 9.308 1.00 6.36 100 ALA A N 1
ATOM 702 C CA . ALA A 1 99 ? 34.050 8.071 9.336 1.00 8.59 100 ALA A CA 1
ATOM 703 C C . ALA A 1 99 ? 34.141 9.326 10.253 1.00 15.62 100 ALA A C 1
ATOM 704 O O . ALA A 1 99 ? 35.221 9.637 10.782 1.00 20.63 100 ALA A O 1
ATOM 706 N N . TYR A 1 100 ? 33.004 9.994 10.513 1.00 5.85 101 TYR A N 1
ATOM 707 C CA . TYR A 1 100 ? 33.040 11.177 11.367 1.00 6.54 101 TYR A CA 1
ATOM 708 C C . TYR A 1 100 ? 32.434 11.007 12.835 1.00 18.93 101 TYR A C 1
ATOM 709 O O . TYR A 1 100 ? 32.275 11.995 13.552 1.00 19.51 101 TYR A O 1
ATOM 718 N N . PHE A 1 101 ? 32.117 9.786 13.272 1.00 15.24 102 PHE A N 1
ATOM 719 C CA . PHE A 1 101 ? 31.450 9.443 14.510 1.00 9.22 102 PHE A CA 1
ATOM 720 C C . PHE A 1 101 ? 32.150 10.145 15.657 1.00 14.88 102 PHE A C 1
ATOM 721 O O . PHE A 1 101 ? 31.533 11.029 16.323 1.00 9.46 102 PHE A O 1
ATOM 729 N N . GLU A 1 102 ? 33.432 9.809 15.865 1.00 12.44 103 GLU A N 1
ATOM 730 C CA . GLU A 1 102 ? 34.266 10.421 16.936 1.00 12.45 103 GLU A CA 1
ATOM 731 C C . GLU A 1 102 ? 34.202 11.929 16.908 1.00 11.85 103 GLU A C 1
ATOM 732 O O . GLU A 1 102 ? 33.724 12.528 17.850 1.00 9.93 103 GLU A O 1
ATOM 738 N N . ARG A 1 103 ? 34.734 12.498 15.820 1.00 10.72 104 ARG A N 1
ATOM 739 C CA . ARG A 1 103 ? 34.806 13.940 15.518 1.00 13.07 104 ARG A CA 1
ATOM 740 C C . ARG A 1 103 ? 33.510 14.580 16.008 1.00 14.16 104 ARG A C 1
ATOM 741 O O . ARG A 1 103 ? 33.534 15.531 16.771 1.00 16.77 104 ARG A O 1
ATOM 749 N N . ALA A 1 104 ? 32.391 13.997 15.577 1.00 4.79 105 ALA A N 1
ATOM 750 C CA . ALA A 1 104 ? 31.044 14.434 15.949 1.00 4.75 105 ALA A CA 1
ATOM 751 C C . ALA A 1 104 ? 30.758 14.276 17.431 1.00 5.74 105 ALA A C 1
ATOM 752 O O . ALA A 1 104 ? 30.438 15.247 18.089 1.00 1.00 105 ALA A O 1
ATOM 754 N N . ALA A 1 105 ? 30.854 13.039 17.928 1.00 3.36 106 ALA A N 1
ATOM 755 C CA . ALA A 1 105 ? 30.617 12.774 19.327 1.00 3.71 106 ALA A CA 1
ATOM 756 C C . ALA A 1 105 ? 31.522 13.697 20.144 1.00 12.33 106 ALA A C 1
ATOM 757 O O . ALA A 1 105 ? 31.046 14.377 21.046 1.00 14.67 106 ALA A O 1
ATOM 759 N N . ASP A 1 106 ? 32.803 13.742 19.804 1.00 10.72 107 ASP A N 1
ATOM 760 C CA . ASP A 1 106 ? 33.748 14.591 20.506 1.00 12.54 107 ASP A CA 1
ATOM 761 C C . ASP A 1 106 ? 33.204 16.046 20.613 1.00 14.13 107 ASP A C 1
ATOM 762 O O . ASP A 1 106 ? 33.297 16.661 21.640 1.00 14.25 107 ASP A O 1
ATOM 767 N N . PHE A 1 107 ? 32.541 16.559 19.586 1.00 14.78 108 PHE A N 1
ATOM 768 C CA . PHE A 1 107 ? 31.966 17.942 19.577 1.00 12.01 108 PHE A CA 1
ATOM 769 C C . PHE A 1 107 ? 30.684 18.059 20.452 1.00 18.71 108 PHE A C 1
ATOM 770 O O . PHE A 1 107 ? 30.502 18.988 21.236 1.00 13.09 108 PHE A O 1
ATOM 778 N N . ILE A 1 108 ? 29.804 17.080 20.306 1.00 20.88 109 ILE A N 1
ATOM 779 C CA . ILE A 1 108 ? 28.575 17.014 21.079 1.00 17.61 109 ILE A CA 1
ATOM 780 C C . ILE A 1 108 ? 28.969 16.999 22.558 1.00 16.60 109 ILE A C 1
ATOM 781 O O . ILE A 1 108 ? 28.292 17.619 23.350 1.00 17.65 109 ILE A O 1
ATOM 786 N N . ASP A 1 109 ? 30.058 16.303 22.916 1.00 7.26 110 ASP A N 1
ATOM 787 C CA . ASP A 1 109 ? 30.516 16.254 24.301 1.00 6.58 110 ASP A CA 1
ATOM 788 C C . ASP A 1 109 ? 31.059 17.547 24.829 1.00 15.70 110 ASP A C 1
ATOM 789 O O . ASP A 1 109 ? 30.900 17.879 25.999 1.00 18.32 110 ASP A O 1
ATOM 794 N N . GLN A 1 110 ? 31.741 18.282 23.973 1.00 10.65 111 GLN A N 1
ATOM 795 C CA . GLN A 1 110 ? 32.313 19.504 24.414 1.00 10.53 111 GLN A CA 1
ATOM 796 C C . GLN A 1 110 ? 31.144 20.432 24.521 1.00 17.91 111 GLN A C 1
ATOM 797 O O . GLN A 1 110 ? 31.069 21.314 25.367 1.00 18.22 111 GLN A O 1
ATOM 803 N N . ALA A 1 111 ? 30.198 20.192 23.626 1.00 18.91 112 ALA A N 1
ATOM 804 C CA . ALA A 1 111 ? 28.995 20.994 23.611 1.00 20.27 112 ALA A CA 1
ATOM 805 C C . ALA A 1 111 ? 28.282 20.952 24.954 1.00 16.22 112 ALA A C 1
ATOM 806 O O . ALA A 1 111 ? 28.031 21.974 25.604 1.00 3.42 112 ALA A O 1
ATOM 808 N N . LEU A 1 112 ? 27.920 19.733 25.330 1.00 14.42 113 LEU A N 1
ATOM 809 C CA . LEU A 1 112 ? 27.204 19.533 26.559 1.00 13.11 113 LEU A CA 1
ATOM 810 C C . LEU A 1 112 ? 27.953 19.996 27.835 1.00 17.61 113 LEU A C 1
ATOM 811 O O . LEU A 1 112 ? 27.344 20.547 28.719 1.00 13.36 113 LEU A O 1
ATOM 816 N N . ALA A 1 113 ? 29.278 19.792 27.887 1.00 17.29 114 ALA A N 1
ATOM 817 C CA . ALA A 1 113 ? 30.116 20.156 29.016 1.00 10.28 114 ALA A CA 1
ATOM 818 C C . ALA A 1 113 ? 29.890 21.560 29.611 1.00 15.78 114 ALA A C 1
ATOM 819 O O . ALA A 1 113 ? 30.125 21.772 30.808 1.00 17.64 114 ALA A O 1
ATOM 821 N N . GLN A 1 114 ? 29.460 22.538 28.793 1.00 14.86 115 GLN A N 1
ATOM 822 C CA . GLN A 1 114 ? 29.231 23.911 29.297 1.00 16.73 115 GLN A CA 1
ATOM 823 C C . GLN A 1 114 ? 28.004 23.739 30.039 1.00 15.84 115 GLN A C 1
ATOM 824 O O . GLN A 1 114 ? 27.230 22.869 29.629 1.00 10.85 115 GLN A O 1
ATOM 830 N N . LYS A 1 115 ? 27.761 24.508 31.075 1.00 15.97 116 LYS A N 1
ATOM 831 C CA . LYS A 1 115 ? 26.519 24.088 31.703 1.00 19.92 116 LYS A CA 1
ATOM 832 C C . LYS A 1 115 ? 25.085 24.310 31.127 1.00 17.19 116 LYS A C 1
ATOM 833 O O . LYS A 1 115 ? 24.140 23.758 31.450 1.00 19.61 116 LYS A O 1
ATOM 839 N N . ASN A 1 116 ? 25.033 25.334 30.189 1.00 10.83 117 ASN A N 1
ATOM 840 C CA . ASN A 1 116 ? 23.840 25.704 29.515 1.00 12.99 117 ASN A CA 1
ATOM 841 C C . ASN A 1 116 ? 24.141 25.362 28.050 1.00 14.95 117 ASN A C 1
ATOM 842 O O . ASN A 1 116 ? 23.724 26.031 27.111 1.00 9.89 117 ASN A O 1
ATOM 847 N N . GLY A 1 117 ? 24.879 24.290 27.903 1.00 11.26 118 GLY A N 1
ATOM 848 C CA . GLY A 1 117 ? 25.247 23.876 26.577 1.00 11.40 118 GLY A CA 1
ATOM 849 C C . GLY A 1 117 ? 24.123 23.171 25.828 1.00 14.22 118 GLY A C 1
ATOM 850 O O . GLY A 1 117 ? 23.641 22.107 26.231 1.00 18.65 118 GLY A O 1
ATOM 851 N N . ARG A 1 118 ? 23.735 23.758 24.713 1.00 6.73 119 ARG A N 1
ATOM 852 C CA . ARG A 1 118 ? 22.690 23.189 23.865 1.00 7.58 119 ARG A CA 1
ATOM 853 C C . ARG A 1 118 ? 23.255 23.140 22.420 1.00 13.73 119 ARG A C 1
ATOM 854 O O . ARG A 1 118 ? 23.711 24.181 21.851 1.00 10.18 119 ARG A O 1
ATOM 862 N N . VAL A 1 119 ? 23.238 21.919 21.872 1.00 9.32 120 VAL A N 1
ATOM 863 C CA . VAL A 1 119 ? 23.730 21.602 20.515 1.00 11.81 120 VAL A CA 1
ATOM 864 C C . VAL A 1 119 ? 22.646 21.198 19.476 1.00 13.63 120 VAL A C 1
ATOM 865 O O . VAL A 1 119 ? 21.828 20.295 19.741 1.00 5.82 120 VAL A O 1
ATOM 869 N N . LEU A 1 120 ? 22.674 21.830 18.297 1.00 8.44 121 LEU A N 1
ATOM 870 C CA . LEU A 1 120 ? 21.719 21.501 17.216 1.00 6.24 121 LEU A CA 1
ATOM 871 C C . LEU A 1 120 ? 22.437 20.668 16.169 1.00 7.13 121 LEU A C 1
ATOM 872 O O . LEU A 1 120 ? 23.255 21.197 15.389 1.00 10.69 121 LEU A O 1
ATOM 877 N N . VAL A 1 121 ? 22.182 19.378 16.143 1.00 1.00 122 VAL A N 1
ATOM 878 C CA . VAL A 1 121 ? 22.853 18.543 15.135 1.00 1.00 122 VAL A CA 1
ATOM 879 C C . VAL A 1 121 ? 21.872 18.564 13.942 1.00 12.52 122 VAL A C 1
ATOM 880 O O . VAL A 1 121 ? 20.687 18.142 14.058 1.00 7.49 122 VAL A O 1
ATOM 884 N N . HIS A 1 122 ? 22.313 19.056 12.796 1.00 12.78 123 HIS A N 1
ATOM 885 C CA . HIS A 1 122 ? 21.337 19.094 11.709 1.00 15.79 123 HIS A CA 1
ATOM 886 C C . HIS A 1 122 ? 21.823 18.775 10.329 1.00 26.59 123 HIS A C 1
ATOM 887 O O . HIS A 1 122 ? 23.033 18.671 10.105 1.00 29.03 123 HIS A O 1
ATOM 894 N N . SER A 1 123 ? 20.866 18.645 9.402 1.00 16.58 124 SER A N 1
ATOM 895 C CA . SER A 1 123 ? 21.196 18.349 8.015 1.00 9.80 124 SER A CA 1
ATOM 896 C C . SER A 1 123 ? 20.255 19.053 7.110 1.00 9.38 124 SER A C 1
ATOM 897 O O . SER A 1 123 ? 19.963 20.228 7.285 1.00 10.46 124 SER A O 1
ATOM 900 N N . ARG A 1 124 ? 19.768 18.343 6.126 1.00 7.95 125 ARG A N 1
ATOM 901 C CA . ARG A 1 124 ? 18.860 18.950 5.198 1.00 10.22 125 ARG A CA 1
ATOM 902 C C . ARG A 1 124 ? 17.448 18.774 5.757 1.00 18.71 125 ARG A C 1
ATOM 903 O O . ARG A 1 124 ? 16.736 19.730 6.075 1.00 18.88 125 ARG A O 1
ATOM 911 N N . GLU A 1 125 ? 17.046 17.531 5.882 1.00 19.64 126 GLU A N 1
ATOM 912 C CA . GLU A 1 125 ? 15.736 17.251 6.372 1.00 18.79 126 GLU A CA 1
ATOM 913 C C . GLU A 1 125 ? 15.752 16.910 7.834 1.00 19.57 126 GLU A C 1
ATOM 914 O O . GLU A 1 125 ? 14.724 16.964 8.480 1.00 23.00 126 GLU A O 1
ATOM 920 N N . GLY A 1 126 ? 16.923 16.571 8.358 1.00 10.00 127 GLY A N 1
ATOM 921 C CA . GLY A 1 126 ? 17.046 16.201 9.761 1.00 5.95 127 GLY A CA 1
ATOM 922 C C . GLY A 1 126 ? 16.269 14.910 9.741 1.00 2.70 127 GLY A C 1
ATOM 923 O O . GLY A 1 126 ? 15.247 14.797 10.350 1.00 1.00 127 GLY A O 1
ATOM 924 N N . TYR A 1 127 ? 16.776 13.932 9.003 1.00 3.60 128 TYR A N 1
ATOM 925 C CA . TYR A 1 127 ? 16.115 12.629 8.805 1.00 1.43 128 TYR A CA 1
ATOM 926 C C . TYR A 1 127 ? 17.106 11.493 8.602 1.00 5.47 128 TYR A C 1
ATOM 927 O O . TYR A 1 127 ? 16.780 10.351 8.866 1.00 16.25 128 TYR A O 1
ATOM 936 N N . SER A 1 128 ? 18.301 11.773 8.115 1.00 3.26 129 SER A N 1
ATOM 937 C CA . SER A 1 128 ? 19.272 10.697 7.897 1.00 7.92 129 SER A CA 1
ATOM 938 C C . SER A 1 128 ? 20.685 10.990 8.474 1.00 10.84 129 SER A C 1
ATOM 939 O O . SER A 1 128 ? 21.052 10.506 9.560 1.00 6.29 129 SER A O 1
ATOM 942 N N . ARG A 1 129 ? 21.455 11.776 7.731 1.00 10.11 130 ARG A N 1
ATOM 943 C CA . ARG A 1 129 ? 22.809 12.142 8.132 1.00 14.06 130 ARG A CA 1
ATOM 944 C C . ARG A 1 129 ? 22.846 12.604 9.613 1.00 20.90 130 ARG A C 1
ATOM 945 O O . ARG A 1 129 ? 23.683 12.152 10.418 1.00 17.44 130 ARG A O 1
ATOM 953 N N . SER A 1 130 ? 21.902 13.482 9.943 1.00 13.87 131 SER A N 1
ATOM 954 C CA . SER A 1 130 ? 21.801 14.017 11.283 1.00 13.26 131 SER A CA 1
ATOM 955 C C . SER A 1 130 ? 21.443 13.059 12.405 1.00 26.25 131 SER A C 1
ATOM 956 O O . SER A 1 130 ? 22.228 12.928 13.334 1.00 31.26 131 SER A O 1
ATOM 959 N N . PRO A 1 131 ? 20.284 12.395 12.336 1.00 20.49 132 PRO A N 1
ATOM 960 C CA . PRO A 1 131 ? 19.931 11.462 13.381 1.00 17.86 132 PRO A CA 1
ATOM 961 C C . PRO A 1 131 ? 21.055 10.434 13.559 1.00 17.34 132 PRO A C 1
ATOM 962 O O . PRO A 1 131 ? 21.397 10.018 14.678 1.00 19.57 132 PRO A O 1
ATOM 966 N N . THR A 1 132 ? 21.648 10.066 12.441 1.00 3.22 133 THR A N 1
ATOM 967 C CA . THR A 1 132 ? 22.688 9.098 12.469 1.00 1.12 133 THR A CA 1
ATOM 968 C C . THR A 1 132 ? 23.870 9.406 13.369 1.00 1.00 133 THR A C 1
ATOM 969 O O . THR A 1 132 ? 24.288 8.577 14.144 1.00 1.00 133 THR A O 1
ATOM 973 N N . LEU A 1 133 ? 24.407 10.602 13.274 1.00 1.00 134 LEU A N 1
ATOM 974 C CA . LEU A 1 133 ? 25.526 10.987 14.113 1.00 1.35 134 LEU A CA 1
ATOM 975 C C . LEU A 1 133 ? 25.029 10.828 15.558 1.00 8.36 134 LEU A C 1
ATOM 976 O O . LEU A 1 133 ? 25.507 9.953 16.279 1.00 13.52 134 LEU A O 1
ATOM 981 N N . VAL A 1 134 ? 24.037 11.634 15.917 1.00 1.00 135 VAL A N 1
ATOM 982 C CA . VAL A 1 134 ? 23.389 11.685 17.182 1.00 1.00 135 VAL A CA 1
ATOM 983 C C . VAL A 1 134 ? 23.201 10.295 17.744 1.00 12.21 135 VAL A C 1
ATOM 984 O O . VAL A 1 134 ? 23.681 9.973 18.848 1.00 14.64 135 VAL A O 1
ATOM 988 N N . ILE A 1 135 ? 22.583 9.436 16.951 1.00 9.19 136 ILE A N 1
ATOM 989 C CA . ILE A 1 135 ? 22.382 8.044 17.371 1.00 1.29 136 ILE A CA 1
ATOM 990 C C . ILE A 1 135 ? 23.696 7.400 17.772 1.00 9.47 136 ILE A C 1
ATOM 991 O O . ILE A 1 135 ? 23.766 6.738 18.804 1.00 12.67 136 ILE A O 1
ATOM 996 N N . ALA A 1 136 ? 24.745 7.582 16.959 1.00 9.98 137 ALA A N 1
ATOM 997 C CA . ALA A 1 136 ? 26.084 7.003 17.249 1.00 8.04 137 ALA A CA 1
ATOM 998 C C . ALA A 1 136 ? 26.654 7.614 18.524 1.00 15.95 137 ALA A C 1
ATOM 999 O O . ALA A 1 136 ? 27.401 6.974 19.284 1.00 19.34 137 ALA A O 1
ATOM 1001 N N . TYR A 1 137 ? 26.304 8.851 18.794 1.00 12.68 138 TYR A N 1
ATOM 1002 C CA . TYR A 1 137 ? 26.817 9.441 20.026 1.00 14.46 138 TYR A CA 1
ATOM 1003 C C . TYR A 1 137 ? 26.201 8.783 21.230 1.00 18.50 138 TYR A C 1
ATOM 1004 O O . TYR A 1 137 ? 26.828 8.711 22.264 1.00 27.69 138 TYR A O 1
ATOM 1013 N N . LEU A 1 138 ? 24.968 8.321 21.136 1.00 5.02 139 LEU A N 1
ATOM 1014 C CA . LEU A 1 138 ? 24.422 7.716 22.305 1.00 4.42 139 LEU A CA 1
ATOM 1015 C C . LEU A 1 138 ? 25.056 6.398 22.561 1.00 13.01 139 LEU A C 1
ATOM 1016 O O . LEU A 1 138 ? 25.265 6.018 23.702 1.00 19.26 139 LEU A O 1
ATOM 1021 N N . MET A 1 139 ? 25.373 5.675 21.500 1.00 8.55 140 MET A N 1
ATOM 1022 C CA . MET A 1 139 ? 25.944 4.356 21.685 1.00 9.23 140 MET A CA 1
ATOM 1023 C C . MET A 1 139 ? 27.294 4.250 22.314 1.00 23.91 140 MET A C 1
ATOM 1024 O O . MET A 1 139 ? 27.523 3.404 23.183 1.00 30.96 140 MET A O 1
ATOM 1029 N N . MET A 1 140 ? 28.214 5.065 21.842 1.00 16.64 141 MET A N 1
ATOM 1030 C CA . MET A 1 140 ? 29.555 5.001 22.371 1.00 14.88 141 MET A CA 1
ATOM 1031 C C . MET A 1 140 ? 29.721 5.949 23.516 1.00 22.16 141 MET A C 1
ATOM 1032 O O . MET A 1 140 ? 30.687 5.877 24.265 1.00 25.52 141 MET A O 1
ATOM 1037 N N . ARG A 1 141 ? 28.776 6.845 23.669 1.00 16.56 142 ARG A N 1
ATOM 1038 C CA . ARG A 1 141 ? 28.898 7.777 24.747 1.00 14.33 142 ARG A CA 1
ATOM 1039 C C . ARG A 1 141 ? 27.888 7.597 25.861 1.00 22.02 142 ARG A C 1
ATOM 1040 O O . ARG A 1 141 ? 28.058 8.188 26.926 1.00 26.59 142 ARG A O 1
ATOM 1048 N N . GLN A 1 142 ? 26.855 6.788 25.657 1.00 14.10 143 GLN A N 1
ATOM 1049 C CA . GLN A 1 142 ? 25.885 6.582 26.737 1.00 10.01 143 GLN A CA 1
ATOM 1050 C C . GLN A 1 142 ? 25.656 5.122 26.892 1.00 19.75 143 GLN A C 1
ATOM 1051 O O . GLN A 1 142 ? 24.625 4.668 27.352 1.00 19.20 143 GLN A O 1
ATOM 1057 N N . LYS A 1 143 ? 26.645 4.372 26.477 1.00 24.35 144 LYS A N 1
ATOM 1058 C CA . LYS A 1 143 ? 26.577 2.918 26.545 1.00 26.63 144 LYS A CA 1
ATOM 1059 C C . LYS A 1 143 ? 25.318 2.240 26.034 1.00 24.59 144 LYS A C 1
ATOM 1060 O O . LYS A 1 143 ? 25.119 1.067 26.308 1.00 25.23 144 LYS A O 1
ATOM 1066 N N . MET A 1 144 ? 24.476 2.939 25.286 1.00 15.51 145 MET A N 1
ATOM 1067 C CA . MET A 1 144 ? 23.231 2.306 24.773 1.00 12.47 145 MET A CA 1
ATOM 1068 C C . MET A 1 144 ? 23.311 1.410 23.499 1.00 15.28 145 MET A C 1
ATOM 1069 O O . MET A 1 144 ? 24.024 1.744 22.568 1.00 26.12 145 MET A O 1
ATOM 1074 N N . ASP A 1 145 ? 2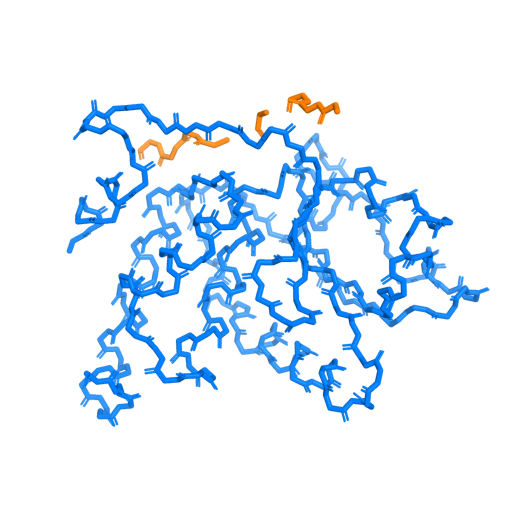2.576 0.305 23.449 1.00 6.89 146 ASP A N 1
ATOM 1075 C CA . ASP A 1 145 ? 22.587 -0.592 22.272 1.00 7.68 146 ASP A CA 1
ATOM 1076 C C . ASP A 1 145 ? 21.767 0.058 21.122 1.00 20.38 146 ASP A C 1
ATOM 1077 O O . ASP A 1 145 ? 20.857 0.865 21.372 1.00 21.79 146 ASP A O 1
ATOM 1082 N N . VAL A 1 146 ? 22.100 -0.265 19.867 1.00 17.18 147 VAL A N 1
ATOM 1083 C CA . VAL A 1 146 ? 21.399 0.345 18.713 1.00 14.49 147 VAL A CA 1
ATOM 1084 C C . VAL A 1 146 ? 19.912 0.379 18.637 1.00 13.29 147 VAL A C 1
ATOM 1085 O O . VAL A 1 146 ? 19.336 1.362 18.147 1.00 14.18 147 VAL A O 1
ATOM 1089 N N . LYS A 1 147 ? 19.273 -0.672 19.097 1.00 5.20 148 LYS A N 1
ATOM 1090 C CA . LYS A 1 147 ? 17.846 -0.672 19.037 1.00 6.04 148 LYS A CA 1
ATOM 1091 C C . LYS A 1 147 ? 17.374 0.363 19.970 1.00 16.64 148 LYS A C 1
ATOM 1092 O O . LYS A 1 147 ? 16.291 0.900 19.778 1.00 22.48 148 LYS A O 1
ATOM 1098 N N . SER A 1 148 ? 18.177 0.675 20.991 1.00 14.67 149 SER A N 1
ATOM 1099 C CA . SER A 1 148 ? 17.756 1.692 21.974 1.00 14.69 149 SER A CA 1
ATOM 1100 C C . SER A 1 148 ? 17.764 3.156 21.514 1.00 13.03 149 SER A C 1
ATOM 1101 O O . SER A 1 148 ? 16.703 3.814 21.469 1.00 10.59 149 SER A O 1
ATOM 1104 N N . ALA A 1 149 ? 18.939 3.664 21.174 1.00 6.12 150 ALA A N 1
ATOM 1105 C CA . ALA A 1 149 ? 19.065 5.047 20.716 1.00 7.21 150 ALA A CA 1
ATOM 1106 C C . ALA A 1 149 ? 18.088 5.368 19.580 1.00 6.46 150 ALA A C 1
ATOM 1107 O O . ALA A 1 149 ? 17.499 6.433 19.551 1.00 12.81 150 ALA A O 1
ATOM 1109 N N . LEU A 1 150 ? 17.911 4.432 18.652 1.00 1.00 151 LEU A N 1
ATOM 1110 C CA . LEU A 1 150 ? 17.008 4.614 17.530 1.00 1.00 151 LEU A CA 1
ATOM 1111 C C . LEU A 1 150 ? 15.693 4.954 18.078 1.00 10.06 151 LEU A C 1
ATOM 1112 O O . LEU A 1 150 ? 15.141 6.013 17.774 1.00 15.23 151 LEU A O 1
ATOM 1117 N N . SER A 1 151 ? 15.199 4.067 18.949 1.00 5.03 152 SER A N 1
ATOM 1118 C CA . SER A 1 151 ? 13.910 4.301 19.564 1.00 4.44 152 SER A CA 1
ATOM 1119 C C . SER A 1 151 ? 13.707 5.636 20.320 1.00 12.00 152 SER A C 1
ATOM 1120 O O . SER A 1 151 ? 12.648 6.275 20.189 1.00 7.75 152 SER A O 1
ATOM 1123 N N . ILE A 1 152 ? 14.701 6.068 21.092 1.00 10.83 153 ILE A N 1
ATOM 1124 C CA . ILE A 1 152 ? 14.549 7.329 21.808 1.00 12.70 153 ILE A CA 1
ATOM 1125 C C . ILE A 1 152 ? 14.463 8.381 20.765 1.00 13.66 153 ILE A C 1
ATOM 1126 O O . ILE A 1 152 ? 13.513 9.196 20.695 1.00 6.71 153 ILE A O 1
ATOM 1131 N N . VAL A 1 153 ? 15.498 8.369 19.935 1.00 11.10 154 VAL A N 1
ATOM 1132 C CA . VAL A 1 153 ? 15.561 9.357 18.882 1.00 10.55 154 VAL A CA 1
ATOM 1133 C C . VAL A 1 153 ? 14.284 9.301 18.017 1.00 10.75 154 VAL A C 1
ATOM 1134 O O . VAL A 1 153 ? 13.636 10.301 17.776 1.00 9.44 154 VAL A O 1
ATOM 1138 N N . ARG A 1 154 ? 13.920 8.108 17.594 1.00 6.34 155 ARG A N 1
ATOM 1139 C CA . ARG A 1 154 ? 12.760 7.950 16.760 1.00 5.27 155 ARG A CA 1
ATOM 1140 C C . ARG A 1 154 ? 11.504 8.446 17.420 1.00 9.94 155 ARG A C 1
ATOM 1141 O O . ARG A 1 154 ? 10.694 9.093 16.806 1.00 11.28 155 ARG A O 1
ATOM 1149 N N . GLN A 1 155 ? 11.357 8.120 18.685 1.00 7.89 156 GLN A N 1
ATOM 1150 C CA . GLN A 1 155 ? 10.205 8.521 19.418 1.00 5.66 156 GLN A CA 1
ATOM 1151 C C . GLN A 1 155 ? 10.124 10.001 19.519 1.00 10.86 156 GLN A C 1
ATOM 1152 O O . GLN A 1 155 ? 9.042 10.548 19.455 1.00 9.47 156 GLN A O 1
ATOM 1158 N N . ASN A 1 156 ? 11.278 10.641 19.568 1.00 10.10 157 ASN A N 1
ATOM 1159 C CA . ASN A 1 156 ? 11.254 12.081 19.699 1.00 12.27 157 ASN A CA 1
ATOM 1160 C C . ASN A 1 156 ? 11.072 12.842 18.402 1.00 13.34 157 ASN A C 1
ATOM 1161 O O . ASN A 1 156 ? 10.622 13.985 18.443 1.00 9.94 157 ASN A O 1
ATOM 1166 N N . ARG A 1 157 ? 11.450 12.209 17.273 1.00 9.25 158 ARG A N 1
ATOM 1167 C CA . ARG A 1 157 ? 11.369 12.805 15.932 1.00 8.68 158 ARG A CA 1
ATOM 1168 C C . ARG A 1 157 ? 11.127 11.692 14.940 1.00 17.42 158 ARG A C 1
ATOM 1169 O O . ARG A 1 157 ? 11.645 10.564 15.101 1.00 16.22 158 ARG A O 1
ATOM 1177 N N . GLU A 1 158 ? 10.335 11.998 13.912 1.00 15.48 159 GLU A N 1
ATOM 1178 C CA . GLU A 1 158 ? 10.042 10.988 12.886 1.00 12.63 159 GLU A CA 1
ATOM 1179 C C . GLU A 1 158 ? 11.253 10.967 12.010 1.00 11.52 159 GLU A C 1
ATOM 1180 O O . GLU A 1 158 ? 11.568 11.966 11.357 1.00 5.28 159 GLU A O 1
ATOM 1186 N N . ILE A 1 159 ? 11.953 9.845 12.004 1.00 9.26 160 ILE A N 1
ATOM 1187 C CA . ILE A 1 159 ? 13.179 9.730 11.227 1.00 4.91 160 ILE A CA 1
ATOM 1188 C C . ILE A 1 159 ? 13.272 8.502 10.368 1.00 4.89 160 ILE A C 1
ATOM 1189 O O . ILE A 1 159 ? 12.507 7.589 10.556 1.00 1.00 160 ILE A O 1
ATOM 1194 N N . GLY A 1 160 ? 14.215 8.503 9.413 1.00 9.61 161 GLY A N 1
ATOM 1195 C CA . GLY A 1 160 ? 14.393 7.355 8.505 1.00 10.26 161 GLY A CA 1
ATOM 1196 C C . GLY A 1 160 ? 15.757 7.254 7.790 1.00 18.27 161 GLY A C 1
ATOM 1197 O O . GLY A 1 160 ? 15.867 7.694 6.658 1.00 22.23 161 GLY A O 1
ATOM 1198 N N . PRO A 1 161 ? 16.795 6.676 8.424 1.00 14.83 162 PRO A N 1
ATOM 1199 C CA . PRO A 1 161 ? 18.093 6.566 7.761 1.00 14.76 162 PRO A CA 1
ATOM 1200 C C . PRO A 1 161 ? 18.205 5.508 6.653 1.00 15.12 162 PRO A C 1
ATOM 1201 O O . PRO A 1 161 ? 17.563 4.474 6.672 1.00 9.26 162 PRO A O 1
ATOM 1205 N N . ASN A 1 162 ? 19.030 5.792 5.667 1.00 18.45 163 ASN A N 1
ATOM 1206 C CA . ASN A 1 162 ? 19.162 4.869 4.561 1.00 18.84 163 ASN A CA 1
ATOM 1207 C C . ASN A 1 162 ? 19.788 3.634 5.103 1.00 18.29 163 ASN A C 1
ATOM 1208 O O . ASN A 1 162 ? 20.453 3.676 6.132 1.00 17.24 163 ASN A O 1
ATOM 1213 N N . ASP A 1 163 ? 19.552 2.527 4.429 1.00 9.92 164 ASP A N 1
ATOM 1214 C CA . ASP A 1 163 ? 20.082 1.277 4.891 1.00 10.49 164 ASP A CA 1
ATOM 1215 C C . ASP A 1 163 ? 21.624 1.219 5.084 1.00 13.30 164 ASP A C 1
ATOM 1216 O O . ASP A 1 163 ? 22.135 0.399 5.883 1.00 14.12 164 ASP A O 1
ATOM 1221 N N . GLY A 1 164 ? 22.359 2.077 4.375 1.00 1.09 165 GLY A N 1
ATOM 1222 C CA . GLY A 1 164 ? 23.815 2.081 4.500 1.00 1.71 165 GLY A CA 1
ATOM 1223 C C . GLY A 1 164 ? 24.124 2.578 5.888 1.00 15.47 165 GLY A C 1
ATOM 1224 O O . GLY A 1 164 ? 24.876 1.937 6.645 1.00 17.08 165 GLY A O 1
ATOM 1225 N N . PHE A 1 165 ? 23.522 3.717 6.223 1.00 9.71 166 PHE A N 1
ATOM 1226 C CA . PHE A 1 165 ? 23.714 4.308 7.528 1.00 7.39 166 PHE A CA 1
ATOM 1227 C C . PHE A 1 165 ? 23.262 3.264 8.599 1.00 15.78 166 PHE A C 1
ATOM 1228 O O . PHE A 1 165 ? 23.909 3.083 9.656 1.00 20.57 166 PHE A O 1
ATOM 1236 N N . LEU A 1 166 ? 22.168 2.574 8.310 1.00 6.51 167 LEU A N 1
ATOM 1237 C CA . LEU A 1 166 ? 21.677 1.585 9.251 1.00 6.59 167 LEU A CA 1
ATOM 1238 C C . LEU A 1 166 ? 22.767 0.565 9.492 1.00 18.73 167 LEU A C 1
ATOM 1239 O O . LEU A 1 166 ? 23.186 0.340 10.608 1.00 13.48 167 LEU A O 1
ATOM 1244 N N . ALA A 1 167 ? 23.229 -0.007 8.384 1.00 19.90 168 ALA A N 1
ATOM 1245 C CA . ALA A 1 167 ? 24.253 -1.008 8.378 1.00 13.17 168 ALA A CA 1
ATOM 1246 C C . ALA A 1 167 ? 25.465 -0.474 9.071 1.00 10.37 168 ALA A C 1
ATOM 1247 O O . ALA A 1 167 ? 26.131 -1.208 9.767 1.00 8.23 168 ALA A O 1
ATOM 1249 N N . GLN A 1 168 ? 25.765 0.810 8.914 1.00 9.99 169 GLN A N 1
ATOM 1250 C CA . GLN A 1 168 ? 26.943 1.302 9.612 1.00 9.50 169 GLN A CA 1
ATOM 1251 C C . GLN A 1 168 ? 26.808 1.200 11.132 1.00 14.33 169 GLN A C 1
ATOM 1252 O O . GLN A 1 168 ? 27.796 0.894 11.791 1.00 21.43 169 GLN A O 1
ATOM 1258 N N . LEU A 1 169 ? 25.610 1.452 11.678 1.00 6.72 170 LEU A N 1
ATOM 1259 C CA . LEU A 1 169 ? 25.355 1.397 13.138 1.00 4.71 170 LEU A CA 1
ATOM 1260 C C . LEU A 1 169 ? 25.488 0.029 13.768 1.00 13.53 170 LEU A C 1
ATOM 1261 O O . LEU A 1 169 ? 25.951 -0.125 14.890 1.00 22.43 170 LEU A O 1
ATOM 1266 N N . CYS A 1 170 ? 25.077 -0.984 13.030 1.00 10.60 171 CYS A N 1
ATOM 1267 C CA . CYS A 1 170 ? 25.164 -2.342 13.514 1.00 11.21 171 CYS A CA 1
ATOM 1268 C C . CYS A 1 170 ? 26.583 -2.766 13.729 1.00 13.33 171 CYS A C 1
ATOM 1269 O O . CYS A 1 170 ? 26.897 -3.498 14.647 1.00 17.68 171 CYS A O 1
ATOM 1272 N N . GLN A 1 171 ? 27.437 -2.345 12.841 1.00 13.34 172 GLN A N 1
ATOM 1273 C CA . GLN A 1 171 ? 28.818 -2.721 12.955 1.00 16.73 172 GLN A CA 1
ATOM 1274 C C . GLN A 1 171 ? 29.280 -2.137 14.229 1.00 8.35 172 GLN A C 1
ATOM 1275 O O . GLN A 1 171 ? 29.930 -2.810 15.032 1.00 1.81 172 GLN A O 1
ATOM 1281 N N . LEU A 1 172 ? 28.889 -0.877 14.382 1.00 2.14 173 LEU A N 1
ATOM 1282 C CA . LEU A 1 172 ? 29.214 -0.096 15.541 1.00 3.32 173 LEU A CA 1
ATOM 1283 C C . LEU A 1 172 ? 28.720 -0.861 16.733 1.00 12.65 173 LEU A C 1
ATOM 1284 O O . LEU A 1 172 ? 29.489 -1.005 17.696 1.00 14.45 173 LEU A O 1
ATOM 1289 N N . ASN A 1 173 ? 27.475 -1.364 16.661 1.00 1.00 174 ASN A N 1
ATOM 1290 C CA . ASN A 1 173 ? 26.931 -2.120 17.774 1.00 4.83 174 ASN A CA 1
ATOM 1291 C C . ASN A 1 173 ? 27.812 -3.250 18.285 1.00 19.03 174 ASN A C 1
ATOM 1292 O O . ASN A 1 173 ? 28.020 -3.399 19.499 1.00 25.65 174 ASN A O 1
ATOM 1297 N N . ASP A 1 174 ? 28.365 -4.035 17.373 1.00 14.06 175 ASP A N 1
ATOM 1298 C CA . ASP A 1 174 ? 29.220 -5.140 17.780 1.00 19.06 175 ASP A CA 1
ATOM 1299 C C . ASP A 1 174 ? 30.646 -4.781 18.072 1.00 21.70 175 ASP A C 1
ATOM 1300 O O . ASP A 1 174 ? 31.384 -5.628 18.524 1.00 22.38 175 ASP A O 1
ATOM 1305 N N . ARG A 1 175 ? 31.075 -3.567 17.793 1.00 19.01 176 ARG A N 1
ATOM 1306 C CA . ARG A 1 175 ? 32.457 -3.286 18.120 1.00 19.55 176 ARG A CA 1
ATOM 1307 C C . ARG A 1 175 ? 32.299 -3.269 19.637 1.00 18.09 176 ARG A C 1
ATOM 1308 O O . ARG A 1 175 ? 32.848 -4.132 20.347 1.00 13.84 176 ARG A O 1
ATOM 1316 N N . LEU A 1 176 ? 31.457 -2.318 20.043 1.00 7.14 177 LEU A N 1
ATOM 1317 C CA . LEU A 1 176 ? 31.063 -2.008 21.373 1.00 5.95 177 LEU A CA 1
ATOM 1318 C C . LEU A 1 176 ? 30.617 -3.169 22.167 1.00 17.03 177 LEU A C 1
ATOM 1319 O O . LEU A 1 176 ? 31.152 -3.426 23.243 1.00 19.57 177 LEU A O 1
ATOM 1324 N N . ALA A 1 177 ? 29.628 -3.876 21.649 1.00 15.08 178 ALA A N 1
ATOM 1325 C CA . ALA A 1 177 ? 29.092 -5.035 22.369 1.00 16.71 178 ALA A CA 1
ATOM 1326 C C . ALA A 1 177 ? 30.114 -6.150 22.685 1.00 21.25 178 ALA A C 1
ATOM 1327 O O . ALA A 1 177 ? 30.130 -6.745 23.763 1.00 23.20 178 ALA A O 1
ATOM 1329 N N . LYS A 1 178 ? 30.959 -6.428 21.727 1.00 13.97 179 LYS A N 1
ATOM 1330 C CA . LYS A 1 178 ? 31.968 -7.449 21.850 1.00 11.70 179 LYS A CA 1
ATOM 1331 C C . LYS A 1 178 ? 33.206 -6.887 22.628 1.00 13.41 179 LYS A C 1
ATOM 1332 O O . LYS A 1 178 ? 34.054 -7.642 23.094 1.00 14.85 179 LYS A O 1
ATOM 1338 N N . GLU A 1 179 ? 33.287 -5.560 22.799 1.00 6.25 180 GLU A N 1
ATOM 1339 C CA . GLU A 1 179 ? 34.419 -4.928 23.597 1.00 4.94 180 GLU A CA 1
ATOM 1340 C C . GLU A 1 179 ? 33.898 -4.738 24.955 1.00 14.04 180 GLU A C 1
ATOM 1341 O O . GLU A 1 179 ? 34.514 -4.066 25.806 1.00 10.25 180 GLU A O 1
ATOM 1347 N N . GLY A 1 180 ? 32.706 -5.259 25.161 1.00 15.77 181 GLY A N 1
ATOM 1348 C CA . GLY A 1 180 ? 32.055 -5.135 26.426 1.00 17.21 181 GLY A CA 1
ATOM 1349 C C . GLY A 1 180 ? 31.816 -3.679 26.714 1.00 19.13 181 GLY A C 1
ATOM 1350 O O . GLY A 1 180 ? 31.912 -3.246 27.847 1.00 23.37 181 GLY A O 1
ATOM 1351 N N . LYS A 1 181 ? 31.551 -2.927 25.679 1.00 12.43 182 LYS A N 1
ATOM 1352 C CA . LYS A 1 181 ? 31.303 -1.535 25.845 1.00 9.09 182 LYS A CA 1
ATOM 1353 C C . LYS A 1 181 ? 29.865 -1.420 25.888 1.00 5.15 182 LYS A C 1
ATOM 1354 O O . LYS A 1 181 ? 29.378 -0.335 26.012 1.00 2.79 182 LYS A O 1
ATOM 1360 N N . LEU A 1 182 ? 29.135 -2.499 25.797 1.00 12.94 183 LEU A N 1
ATOM 1361 C CA . LEU A 1 182 ? 27.748 -2.226 25.843 1.00 20.26 183 LEU A CA 1
ATOM 1362 C C . LEU A 1 182 ? 27.169 -1.824 27.205 1.00 34.22 183 LEU A C 1
ATOM 1363 O O . LEU A 1 182 ? 27.793 -1.047 27.977 1.00 36.05 183 LEU A O 1
ATOM 1368 N N . LYS A 1 183 ? 25.980 -2.340 27.469 1.00 31.78 184 LYS A N 1
ATOM 1369 C CA . LYS A 1 183 ? 25.226 -2.021 28.659 1.00 32.14 184 LYS A CA 1
ATOM 1370 C C . LYS A 1 183 ? 23.827 -2.420 28.205 1.00 33.08 184 LYS A C 1
ATOM 1371 O O . LYS A 1 183 ? 22.957 -1.614 27.804 1.0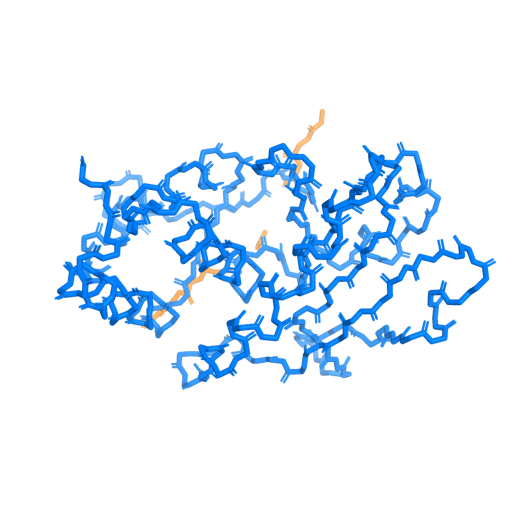0 28.75 184 LYS A O 1
ATOM 1377 N N . PRO A 1 184 ? 23.753 -3.710 28.335 1.00 32.22 185 PRO A N 1
ATOM 1378 C CA . PRO A 1 184 ? 22.667 -4.597 28.069 1.00 30.75 185 PRO A CA 1
ATOM 1379 C C . PRO A 1 184 ? 21.513 -4.360 28.970 1.00 92.38 185 PRO A C 1
ATOM 1380 O O . PRO A 1 184 ? 21.779 -4.422 30.167 1.00 100.00 185 PRO A O 1
ATOM 1385 N N . ASP B 2 1 ? 0.409 23.459 15.824 1.00 20.22 4 ASP D N 1
ATOM 1386 C CA . ASP B 2 1 ? 0.820 23.336 14.415 1.00 16.38 4 ASP D CA 1
ATOM 1387 C C . ASP B 2 1 ? 1.717 22.150 14.180 1.00 27.64 4 ASP D C 1
ATOM 1388 O O . ASP B 2 1 ? 2.333 21.660 15.154 1.00 36.02 4 ASP D O 1
ATOM 1393 N N . ASP B 2 2 ? 1.818 21.674 12.928 1.00 18.81 5 ASP D N 1
ATOM 1394 C CA . ASP B 2 2 ? 2.651 20.496 12.698 1.00 16.81 5 ASP D CA 1
ATOM 1395 C C . ASP B 2 2 ? 2.843 19.849 11.306 1.00 23.32 5 ASP D C 1
ATOM 1396 O O . ASP B 2 2 ? 2.430 18.685 11.083 1.00 23.69 5 ASP D O 1
ATOM 1401 N N . GLU B 2 3 ? 3.502 20.563 10.394 1.00 18.91 6 GLU D N 1
ATOM 1402 C CA . GLU B 2 3 ? 3.764 20.036 9.022 1.00 14.98 6 GLU D CA 1
ATOM 1403 C C . GLU B 2 3 ? 4.564 18.742 8.571 1.00 23.74 6 GLU D C 1
ATOM 1404 O O . GLU B 2 3 ? 5.681 18.447 9.050 1.00 29.95 6 GLU D O 1
ATOM 1430 N N . GLY B 2 6 ? 9.127 15.794 4.896 1.00 25.09 9 GLY D N 1
ATOM 1431 C CA . GLY B 2 6 ? 10.094 15.002 4.069 1.00 23.09 9 GLY D CA 1
ATOM 1432 C C . GLY B 2 6 ? 11.471 14.648 4.755 1.00 29.37 9 GLY D C 1
ATOM 1433 O O . GLY B 2 6 ? 11.707 15.221 5.815 1.00 39.77 9 GLY D O 1
ATOM 1450 N N . VAL B 2 8 ? 13.713 11.000 3.597 1.00 17.69 11 VAL D N 1
ATOM 1451 C CA . VAL B 2 8 ? 14.139 9.548 3.833 1.00 15.87 11 VAL D CA 1
ATOM 1452 C C . VAL B 2 8 ? 13.476 8.166 3.764 1.00 29.70 11 VAL D C 1
ATOM 1453 O O . VAL B 2 8 ? 12.872 7.653 4.724 1.00 39.37 11 VAL D O 1
ATOM 1457 N N . ALA B 2 9 ? 13.766 7.651 2.547 1.00 20.26 12 ALA D N 1
ATOM 1458 C CA . ALA B 2 9 ? 13.564 6.384 1.782 1.00 19.15 12 ALA D CA 1
ATOM 1459 C C . ALA B 2 9 ? 15.040 5.951 1.460 1.00 28.61 12 ALA D C 1
ATOM 1460 O O . ALA B 2 9 ? 15.737 6.437 0.550 1.00 31.68 12 ALA D O 1
ATOM 1462 N N . THR B 2 10 ? 15.420 4.997 2.244 1.00 18.99 13 THR D N 1
ATOM 1463 C CA . THR B 2 10 ? 16.674 4.334 2.441 1.00 17.87 13 THR D CA 1
ATOM 1464 C C . THR B 2 10 ? 17.183 3.213 1.480 1.00 18.47 13 THR D C 1
ATOM 1465 O O . THR B 2 10 ? 18.274 2.675 1.695 1.00 20.51 13 THR D O 1
ATOM 1469 N N . ARG B 2 11 ? 16.390 2.868 0.444 1.00 18.05 14 ARG D N 1
ATOM 1470 C CA . ARG B 2 11 ? 16.671 1.773 -0.556 1.00 22.33 14 ARG D CA 1
ATOM 1471 C C . ARG B 2 11 ? 17.326 0.566 0.044 1.00 30.63 14 ARG D C 1
ATOM 1472 O O . ARG B 2 11 ? 18.561 0.551 0.091 1.00 41.96 14 ARG D O 1
#

B-factor: mean 18.99, std 14.67, range [1.0, 100.0]

Radius of gyration: 15.44 Å; Cα contacts (8 Å, |Δi|>4): 363; chains: 2; bounding box: 34×44×36 Å

Solvent-accessible surface area: 9158 Å² total

InterPro domains:
  IPR000340 D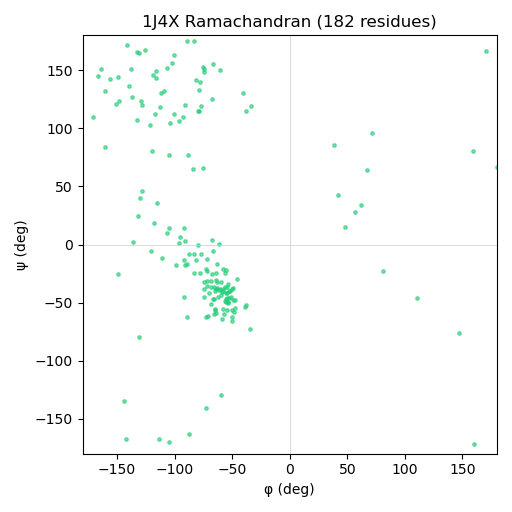ual specificity phosphatase, catalytic domain [PF00782] (37-175)
  IPR000387 Tyrosine-specific protein phosphatases domain [PS50056] (99-158)
  IPR016130 Protein-tyrosine phosphatase, active site [PS00383] (122-132)
  IPR020405 Atypical dual specificity phosphatase, subfamily A [PR01909] (31-42)
  IPR020405 Atypical dual specificity phosphatase, subfamily A [PR01909] (51-60)
  IPR020405 Atypical dual specificity phosphatase, subfamily A [PR01909] (85-96)
  IPR020405 Atypical dual specificity phosphatase, subfamily A [PR01909] (105-114)
  IPR020405 Atypical dual specificity phosphatase, subfamily A [PTHR45682] (8-182)
  IPR020422 Dual specificity protein phosphatase domain [PS50054] (28-179)
  IPR020422 Dual specificity protein phosphatase domain [SM00195] (29-176)
  IPR029021 Protein-tyrosine phosphatase-like [G3DSA:3.90.190.10] (3-185)
  IPR029021 Protein-tyrosine phosphatase-like [SSF52799] (20-184)

CATH classification: 3.90.190.10

Sequence (186 aa):
SVQDLNDLLSDGSGCYSLPSQPCNEVTPRIYVGNASVAQDIPKLQKLGITHVLNAAEGRSFMHVNTNANFYKDSGITYLGIKANDTQEFNLSAYFERAADFIDQALAQKNGRVLVHSREGYSRSPTLVIAYLMMRQKMDVKSALSIVRQNREIGPNDGFLAQLCQLNDRLAKEGKLKPDDEGVATR

Foldseek 3Di:
DLVLVVVLQAPHPDHGDAWPDAKFQLDVLRMQGAQVVVVPLVVCVVVLAQEEEEQQDDDDPFWHPADDCNCPPSRHHYDYHNWDQDLVDDLVVCLCVLLVVVVVQVVPPSRHYYYYYHGSAESRLLSVLSSCCQPVQEANSPSCNSNCVRTRHDGDSSSSVNRVVVRVVCVVVVVHDD/DDDADDDD

Secondary structure (DSSP, 8-state):
-HHHHHHHHSSSSS-----SSSEEEEETTEEEE-HHHHT-HHHHHHTT--EEEETBBSSSTTSB---HHHHTTTT-EEEE-B---STT--GGGSHHHHHHHHHHHHHTTT--EEEE-SSSSSHHHHHHHHHHHHHS---HHHHHHHHHHHS-----HHHHHHHHHHHHHHHHTT----/--------